Protein AF-A0A8H4NYH1-F1 (afdb_monomer_lite)

Secondary structure (DSSP, 8-state):
-HHHHHTTTTS-PPP-TTHHHHHHHHHHHHHHHHHHHHHHHHHTTPPP-PPPPSSPPP---TTT--SS--TTHHHHHHHHHHHHHHHHHSSGGG--SHHHHHHHHHHHHHHHHTS-GGG-SSS---TTTTT-HHHHHHHHHHHHHHHHHHHHHHHHHHHSTT--TTSHHHHHHHHHHHHHHHHHHHHHHHHHTTPPTT-TTHHHHHHHHHHHHHHHHHHHHH-TTS--TTHHHHHHHHHHHHHHHHHHGGG-HHHHHHHHHHHHHHHHTT---

Radius of gyration: 19.6 Å; chains: 1; bounding box: 51×42×49 Å

Structure (mmCIF, N/CA/C/O backbone):
data_AF-A0A8H4NYH1-F1
#
_entry.id   AF-A0A8H4NYH1-F1
#
loop_
_atom_site.group_PDB
_atom_site.id
_atom_site.type_symbol
_atom_site.label_atom_id
_atom_site.label_alt_id
_atom_site.label_comp_id
_atom_site.label_asym_id
_atom_site.label_entity_id
_atom_site.label_seq_id
_atom_site.pdbx_PDB_ins_code
_atom_site.Cartn_x
_atom_site.Cartn_y
_atom_site.Cartn_z
_atom_site.occupancy
_atom_site.B_iso_or_equiv
_atom_site.auth_seq_id
_atom_site.auth_comp_id
_atom_site.auth_asym_id
_atom_site.auth_atom_id
_atom_site.pdbx_PDB_model_num
ATOM 1 N N . MET A 1 1 ? 22.827 1.241 0.875 1.00 55.22 1 MET A N 1
ATOM 2 C CA . MET A 1 1 ? 22.553 2.699 0.934 1.00 55.22 1 MET A CA 1
ATOM 3 C C . MET A 1 1 ? 23.841 3.511 1.031 1.00 55.22 1 MET A C 1
ATOM 5 O O . M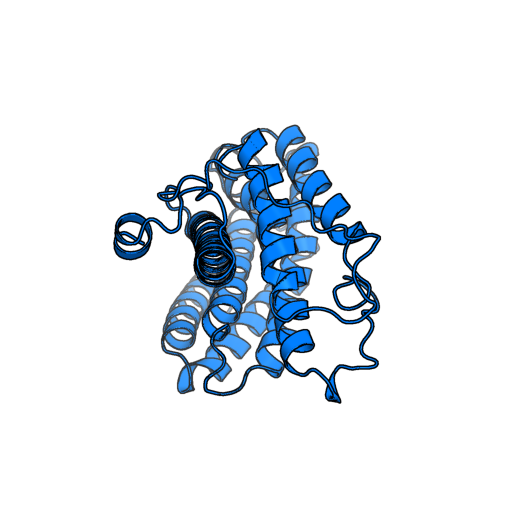ET A 1 1 ? 24.025 4.352 0.166 1.00 55.22 1 MET A O 1
ATOM 9 N N . LEU A 1 2 ? 24.751 3.231 1.980 1.00 58.84 2 LEU A N 1
ATOM 10 C CA . LEU A 1 2 ? 26.087 3.866 2.017 1.00 58.84 2 LEU A CA 1
ATOM 11 C C . LEU A 1 2 ? 26.857 3.697 0.696 1.00 58.84 2 LEU A C 1
ATOM 13 O O . LEU A 1 2 ? 27.296 4.673 0.107 1.00 58.84 2 LEU A O 1
ATOM 17 N N . GLU A 1 3 ? 26.887 2.473 0.174 1.00 66.06 3 GLU A N 1
ATOM 18 C CA . GLU A 1 3 ? 27.568 2.134 -1.082 1.00 66.06 3 GLU A CA 1
ATOM 19 C C . GLU A 1 3 ? 27.051 2.940 -2.292 1.00 66.06 3 GLU A C 1
ATOM 21 O O . GLU A 1 3 ? 27.823 3.385 -3.130 1.00 66.06 3 GLU A O 1
ATOM 26 N N . ALA A 1 4 ? 25.748 3.240 -2.362 1.00 61.84 4 ALA A N 1
ATOM 27 C CA . ALA A 1 4 ? 25.184 4.059 -3.443 1.00 61.84 4 ALA A CA 1
ATOM 28 C C . ALA A 1 4 ? 25.602 5.542 -3.345 1.00 61.84 4 ALA A C 1
ATOM 30 O O . ALA A 1 4 ? 25.773 6.213 -4.368 1.00 61.84 4 ALA A O 1
ATOM 31 N N . TYR A 1 5 ? 25.776 6.056 -2.120 1.00 63.53 5 TYR A N 1
ATOM 32 C CA . TYR A 1 5 ? 26.348 7.383 -1.881 1.00 63.53 5 TYR A CA 1
ATOM 33 C C . TYR A 1 5 ? 27.833 7.413 -2.262 1.00 63.53 5 TYR A C 1
ATOM 35 O O . TYR A 1 5 ? 28.255 8.339 -2.956 1.00 63.53 5 TYR A O 1
ATOM 43 N N . GLU A 1 6 ? 28.597 6.389 -1.877 1.00 66.88 6 GLU A N 1
ATOM 44 C CA . GLU A 1 6 ? 30.022 6.235 -2.209 1.00 66.88 6 GLU A CA 1
ATOM 45 C C . GLU A 1 6 ? 30.254 6.146 -3.723 1.00 66.88 6 GLU A C 1
ATOM 47 O O . GLU A 1 6 ? 31.150 6.800 -4.255 1.00 66.88 6 GLU A O 1
ATOM 52 N N . LEU A 1 7 ? 29.377 5.440 -4.443 1.00 65.62 7 LEU A N 1
ATOM 53 C CA . LEU A 1 7 ? 29.394 5.345 -5.906 1.00 65.62 7 LEU A CA 1
ATOM 54 C C . LEU A 1 7 ? 28.944 6.639 -6.614 1.00 65.62 7 LEU A C 1
ATOM 56 O O . LEU A 1 7 ? 29.029 6.746 -7.838 1.00 65.62 7 LEU A O 1
ATOM 60 N N . GLY A 1 8 ? 28.482 7.650 -5.871 1.00 64.62 8 GLY A N 1
ATOM 61 C CA . GLY A 1 8 ? 28.109 8.951 -6.423 1.00 64.62 8 GLY A CA 1
ATOM 62 C C . GLY A 1 8 ? 26.855 8.931 -7.298 1.00 64.62 8 GLY A C 1
ATOM 63 O O . GLY A 1 8 ? 26.691 9.833 -8.119 1.00 64.62 8 GLY A O 1
ATOM 64 N N . LEU A 1 9 ? 25.972 7.938 -7.124 1.00 66.00 9 LEU A N 1
ATOM 65 C CA . LEU A 1 9 ? 24.757 7.765 -7.938 1.00 66.00 9 LEU A CA 1
ATOM 66 C C . LEU A 1 9 ? 23.744 8.916 -7.778 1.00 66.00 9 LEU A C 1
ATOM 68 O O . LEU A 1 9 ? 22.883 9.105 -8.630 1.00 66.00 9 LEU A O 1
ATOM 72 N N . HIS A 1 10 ? 23.885 9.704 -6.710 1.00 62.62 10 HIS A N 1
ATOM 73 C CA . HIS A 1 10 ? 23.083 10.888 -6.399 1.00 62.62 10 HIS A CA 1
ATOM 74 C C . HIS A 1 10 ? 23.511 12.165 -7.148 1.00 62.62 10 HIS A C 1
ATOM 76 O O . HIS A 1 10 ? 22.849 13.191 -7.025 1.00 62.62 10 HIS A O 1
ATOM 82 N N . LYS A 1 11 ? 24.639 12.156 -7.874 1.00 63.88 11 LYS A N 1
ATOM 83 C CA . LYS A 1 11 ? 25.196 13.366 -8.503 1.00 63.88 11 LYS A CA 1
ATOM 84 C C . LYS A 1 11 ? 24.681 13.544 -9.933 1.00 63.88 11 LYS A C 1
ATOM 86 O O . LYS A 1 11 ? 24.814 12.636 -10.755 1.00 63.88 11 LYS A O 1
ATOM 91 N N . SER A 1 12 ? 24.215 14.746 -10.280 1.00 57.22 12 SER A N 1
ATOM 92 C CA . SER A 1 12 ? 24.029 15.152 -11.679 1.00 57.22 12 SER A CA 1
ATOM 93 C C . SER A 1 12 ? 25.392 15.270 -12.367 1.00 57.22 12 SER A C 1
ATOM 95 O O . SER A 1 12 ? 26.174 16.166 -12.045 1.00 57.22 12 SER A O 1
ATOM 97 N N . ARG A 1 13 ? 25.711 14.369 -13.303 1.00 56.50 13 ARG A N 1
ATOM 98 C CA . ARG A 1 13 ? 26.925 14.475 -14.132 1.00 56.50 13 ARG A CA 1
ATOM 99 C C . ARG A 1 13 ? 26.567 14.984 -15.534 1.00 56.50 13 ARG A C 1
ATOM 101 O O . ARG A 1 13 ? 25.613 14.457 -16.111 1.00 56.50 13 ARG A O 1
ATOM 108 N N . PRO A 1 14 ? 27.304 15.965 -16.091 1.00 52.84 14 PRO A N 1
ATOM 109 C CA . PRO A 1 14 ? 27.142 16.370 -17.484 1.00 52.84 14 PRO A CA 1
ATOM 110 C C . PRO A 1 14 ? 27.494 15.198 -18.411 1.00 52.84 14 PRO A C 1
ATOM 112 O O . PRO A 1 14 ? 28.463 14.480 -18.174 1.00 52.84 14 PRO A O 1
ATOM 115 N N . SER A 1 15 ? 26.665 14.981 -19.430 1.00 49.19 15 SER A N 1
ATOM 116 C CA . SER A 1 15 ? 26.727 13.805 -20.301 1.00 49.19 15 SER A CA 1
ATOM 117 C C . SER A 1 15 ? 27.736 13.983 -21.444 1.00 49.19 15 SER A C 1
ATOM 119 O O . SER A 1 15 ? 27.683 14.965 -22.184 1.00 49.19 15 SER A O 1
ATOM 121 N N . ASN A 1 16 ? 28.626 13.003 -21.619 1.00 51.41 16 ASN A N 1
ATOM 122 C CA . ASN A 1 16 ? 29.212 12.646 -22.912 1.00 51.41 16 ASN A CA 1
ATOM 123 C C . ASN A 1 16 ? 28.754 11.210 -23.271 1.00 51.41 16 ASN A C 1
ATOM 125 O O . ASN A 1 16 ? 28.348 10.453 -22.392 1.00 51.41 16 ASN A O 1
ATOM 129 N N . ALA A 1 17 ? 28.760 10.840 -24.557 1.00 52.94 17 ALA A N 1
ATOM 130 C CA . ALA A 1 17 ? 27.954 9.728 -25.098 1.00 52.94 17 ALA A CA 1
ATOM 131 C C . ALA A 1 17 ? 28.092 8.358 -24.389 1.00 52.94 17 ALA A C 1
ATOM 133 O O . ALA A 1 17 ? 27.121 7.608 -24.322 1.00 52.94 17 ALA A O 1
ATOM 134 N N . THR A 1 18 ? 29.261 8.020 -23.835 1.00 51.84 18 THR A N 1
ATOM 135 C CA . THR A 1 18 ? 29.479 6.794 -23.040 1.00 51.84 18 THR A CA 1
ATOM 136 C C . THR A 1 18 ? 29.187 6.978 -21.549 1.00 51.84 18 THR A C 1
ATOM 138 O O . THR A 1 18 ? 28.677 6.051 -20.923 1.00 51.84 18 THR A O 1
ATOM 14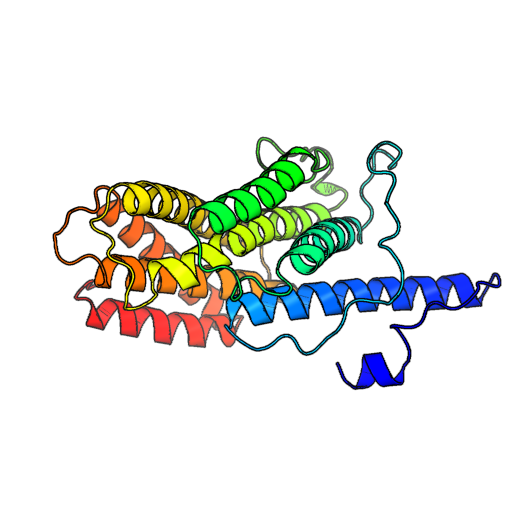1 N N . GLN A 1 19 ? 29.424 8.166 -20.975 1.00 55.25 19 GLN A N 1
ATOM 142 C CA . GLN A 1 19 ? 29.008 8.475 -19.598 1.00 55.25 19 GLN A CA 1
ATOM 143 C C . GLN A 1 19 ? 27.487 8.595 -19.469 1.00 55.25 19 GLN A C 1
ATOM 145 O O . GLN A 1 19 ? 26.965 8.474 -18.363 1.00 55.25 19 GLN A O 1
ATOM 150 N N . ASP A 1 20 ? 26.766 8.794 -20.573 1.00 64.50 20 ASP A N 1
ATOM 151 C CA . ASP A 1 20 ? 25.317 8.958 -20.553 1.00 64.50 20 ASP A CA 1
ATOM 152 C C . ASP A 1 20 ? 24.588 7.687 -20.095 1.00 64.50 20 ASP A C 1
ATOM 154 O O . ASP A 1 20 ? 23.712 7.753 -19.237 1.00 64.50 20 ASP A O 1
ATOM 158 N N . ILE A 1 21 ? 24.989 6.508 -20.588 1.00 68.88 21 ILE A N 1
ATOM 159 C CA . ILE A 1 21 ? 24.320 5.238 -20.248 1.00 68.88 21 ILE A CA 1
ATOM 160 C C . ILE A 1 21 ? 24.566 4.866 -18.783 1.00 68.88 21 ILE A C 1
ATOM 162 O O . ILE A 1 21 ? 23.625 4.514 -18.065 1.00 68.88 21 ILE A O 1
ATOM 166 N N . GLU A 1 22 ? 25.812 4.958 -18.315 1.00 70.38 22 GLU A N 1
ATOM 167 C CA . GLU A 1 22 ? 26.160 4.670 -16.920 1.00 70.38 22 GLU A CA 1
ATOM 168 C C . GLU A 1 22 ? 25.510 5.677 -15.967 1.00 70.38 22 GLU A C 1
ATOM 170 O O . GLU A 1 22 ? 24.928 5.281 -14.956 1.00 70.38 22 GLU A O 1
ATOM 175 N N . ALA A 1 23 ? 25.523 6.970 -16.308 1.00 68.75 23 ALA A N 1
ATOM 176 C CA . ALA A 1 23 ? 24.885 7.997 -15.494 1.00 68.75 23 ALA A CA 1
ATOM 177 C C . ALA A 1 23 ? 23.358 7.838 -15.462 1.00 68.75 23 ALA A C 1
ATOM 179 O O . ALA A 1 23 ? 22.757 7.965 -14.397 1.00 68.75 23 ALA A O 1
ATOM 180 N N . GLN A 1 24 ? 22.715 7.513 -16.588 1.00 71.00 24 GLN A N 1
ATOM 181 C CA . GLN A 1 24 ? 21.282 7.207 -16.631 1.00 71.00 24 GLN A CA 1
ATOM 182 C C . GLN A 1 24 ? 20.944 5.959 -15.810 1.00 71.00 24 GLN A C 1
ATOM 184 O O . GLN A 1 24 ? 19.951 5.951 -15.083 1.00 71.00 24 GLN A O 1
ATOM 189 N N . THR A 1 25 ? 21.773 4.917 -15.884 1.00 76.56 25 THR A N 1
ATOM 190 C CA . THR A 1 25 ? 21.601 3.693 -15.088 1.00 76.56 25 THR A CA 1
ATOM 191 C C . THR A 1 25 ? 21.740 3.990 -13.597 1.00 76.56 25 THR A C 1
ATOM 193 O O . THR A 1 25 ? 20.888 3.581 -12.808 1.00 76.56 25 THR A O 1
ATOM 196 N N . GLY A 1 26 ? 22.744 4.783 -13.217 1.00 76.38 26 GLY A N 1
ATOM 197 C CA . GLY A 1 26 ? 22.940 5.249 -11.849 1.00 76.38 26 GLY A CA 1
ATOM 198 C C . GLY A 1 26 ? 21.771 6.081 -11.320 1.00 76.38 26 GLY A C 1
ATOM 199 O O . GLY A 1 26 ? 21.291 5.816 -10.220 1.00 76.38 26 GLY A O 1
ATOM 200 N N . ARG A 1 27 ? 21.244 7.016 -12.125 1.00 76.44 27 ARG A N 1
ATOM 201 C CA . ARG A 1 27 ? 20.054 7.814 -11.772 1.00 76.44 27 ARG A CA 1
ATOM 202 C C . ARG A 1 27 ? 18.821 6.941 -11.557 1.00 76.44 27 ARG A C 1
ATOM 204 O O . ARG A 1 27 ? 18.120 7.113 -10.565 1.00 76.44 27 ARG A O 1
ATOM 211 N N . ARG A 1 28 ? 18.565 5.975 -12.445 1.00 78.75 28 ARG A N 1
ATOM 212 C CA . ARG A 1 28 ? 17.436 5.035 -12.302 1.00 78.75 28 ARG A CA 1
ATOM 213 C C . ARG A 1 28 ? 17.568 4.185 -11.040 1.00 78.75 28 ARG A C 1
ATOM 215 O O . ARG A 1 28 ? 16.596 4.045 -10.302 1.00 78.75 28 ARG A O 1
ATOM 222 N N . ALA A 1 29 ? 18.766 3.666 -10.766 1.00 81.94 29 ALA A N 1
ATOM 223 C CA . ALA A 1 29 ? 19.041 2.915 -9.545 1.00 81.94 29 ALA A CA 1
ATOM 224 C C . ALA A 1 29 ? 18.826 3.778 -8.292 1.00 81.94 29 ALA A C 1
ATOM 226 O O . ALA A 1 29 ? 18.207 3.324 -7.333 1.00 81.94 29 ALA A O 1
ATOM 227 N N . TRP A 1 30 ? 19.268 5.039 -8.312 1.00 82.25 30 TRP A N 1
ATOM 228 C CA . TRP A 1 30 ? 19.030 5.961 -7.206 1.00 82.25 30 TRP A CA 1
ATOM 229 C C . TRP A 1 30 ? 17.548 6.247 -6.984 1.00 82.25 30 TRP A C 1
ATOM 231 O O . TRP A 1 30 ? 17.089 6.152 -5.851 1.00 82.25 30 TRP A O 1
ATOM 241 N N . ARG A 1 31 ? 16.783 6.549 -8.043 1.00 84.00 31 ARG A N 1
ATOM 242 C CA . ARG A 1 31 ? 15.331 6.777 -7.947 1.00 84.00 31 ARG A CA 1
ATOM 243 C C . ARG A 1 31 ? 14.625 5.572 -7.330 1.00 84.00 31 ARG A C 1
ATOM 245 O O . ARG A 1 31 ? 13.823 5.747 -6.419 1.00 84.00 31 ARG A O 1
ATOM 252 N N . ALA A 1 32 ? 14.977 4.356 -7.755 1.00 84.31 32 ALA A N 1
ATOM 253 C CA . ALA A 1 32 ? 14.448 3.129 -7.162 1.00 84.31 32 ALA A CA 1
ATOM 254 C C . ALA A 1 32 ? 14.771 3.026 -5.662 1.00 84.31 32 ALA A C 1
ATOM 256 O O . ALA A 1 32 ? 13.877 2.796 -4.849 1.00 84.31 32 ALA A O 1
ATOM 257 N N . LEU A 1 33 ? 16.033 3.257 -5.283 1.00 83.81 33 LEU A N 1
ATOM 258 C CA . LEU A 1 33 ? 16.473 3.224 -3.886 1.00 83.81 33 LEU A CA 1
ATOM 259 C C . LEU A 1 33 ? 15.796 4.299 -3.032 1.00 83.81 33 LEU A C 1
ATOM 261 O O . LEU A 1 33 ? 15.416 4.017 -1.897 1.00 83.81 33 LEU A O 1
ATOM 265 N N . TYR A 1 34 ? 15.629 5.508 -3.566 1.00 84.38 34 TYR A N 1
ATOM 266 C CA . TYR A 1 34 ? 14.924 6.597 -2.901 1.00 84.38 34 TYR A CA 1
ATOM 267 C C . TYR A 1 34 ? 13.455 6.237 -2.667 1.00 84.38 34 TYR A C 1
ATOM 269 O O . TYR A 1 34 ? 12.988 6.335 -1.533 1.00 84.38 34 TYR A O 1
ATOM 277 N N . CYS A 1 35 ? 12.761 5.725 -3.693 1.00 86.69 35 CYS A N 1
ATOM 278 C CA . CYS A 1 35 ? 11.373 5.274 -3.575 1.00 86.69 35 CYS A CA 1
ATOM 279 C C . CYS A 1 35 ? 11.226 4.197 -2.501 1.00 86.69 35 CYS A C 1
ATOM 281 O O . CYS A 1 35 ? 10.401 4.330 -1.601 1.00 86.69 35 CYS A O 1
ATOM 283 N N . TRP A 1 36 ? 12.058 3.153 -2.556 1.00 83.69 36 TRP A N 1
ATOM 284 C CA . TRP A 1 36 ? 12.015 2.067 -1.579 1.00 83.69 36 TRP A CA 1
ATOM 285 C C . TRP A 1 36 ? 12.335 2.550 -0.171 1.00 83.69 36 TRP A C 1
ATOM 287 O O . TRP A 1 36 ? 11.657 2.151 0.769 1.00 83.69 36 TRP A O 1
ATOM 297 N N . ASN A 1 37 ? 13.332 3.421 -0.005 1.00 83.25 37 ASN A N 1
ATOM 298 C CA . ASN A 1 37 ? 13.662 3.975 1.302 1.00 83.25 37 ASN A CA 1
ATOM 299 C C . ASN A 1 37 ? 12.492 4.792 1.863 1.00 83.25 37 ASN A C 1
ATOM 301 O O . ASN A 1 37 ? 12.124 4.605 3.019 1.00 83.25 37 ASN A O 1
ATOM 305 N N . TRP A 1 38 ? 11.879 5.648 1.045 1.00 85.31 38 TRP A N 1
ATOM 306 C CA . TRP A 1 38 ? 10.741 6.467 1.454 1.00 85.31 38 TRP A CA 1
ATOM 307 C C . TRP A 1 38 ? 9.515 5.606 1.805 1.00 85.31 38 TRP A C 1
ATOM 309 O O . TRP A 1 38 ? 8.939 5.757 2.883 1.00 85.31 38 TRP A O 1
ATOM 319 N N . GLN A 1 39 ? 9.157 4.639 0.954 1.00 85.75 39 GLN A N 1
ATOM 320 C CA . GLN A 1 39 ? 8.015 3.738 1.160 1.00 85.75 39 GLN A CA 1
ATOM 321 C C . GLN A 1 39 ? 8.209 2.821 2.372 1.00 85.75 39 GLN A C 1
ATOM 323 O O . GLN A 1 39 ? 7.355 2.780 3.256 1.00 85.75 39 GLN A O 1
ATOM 328 N N . LEU A 1 40 ? 9.338 2.106 2.453 1.00 81.69 40 LEU A N 1
ATOM 329 C CA . LEU A 1 40 ? 9.601 1.168 3.549 1.00 81.69 40 LEU A CA 1
ATOM 330 C C . LEU A 1 40 ? 9.681 1.881 4.893 1.00 81.69 40 LEU A C 1
ATOM 332 O O . LEU A 1 40 ? 9.247 1.332 5.900 1.00 81.69 40 LEU A O 1
ATOM 336 N N . PHE A 1 41 ? 10.246 3.084 4.939 1.00 79.62 41 PHE A N 1
ATOM 337 C CA . PHE A 1 41 ? 10.371 3.800 6.201 1.00 79.62 41 PHE A CA 1
ATOM 338 C C . PHE A 1 41 ? 9.068 4.444 6.638 1.00 79.62 41 PHE A C 1
ATOM 340 O O . PHE A 1 41 ? 8.814 4.463 7.840 1.00 79.62 41 PHE A O 1
ATOM 347 N N . SER A 1 42 ? 8.233 4.876 5.690 1.00 77.06 42 SER A N 1
ATOM 348 C CA . SER A 1 42 ? 6.861 5.280 5.995 1.00 77.06 42 SER A CA 1
ATOM 349 C C . SER A 1 42 ? 6.107 4.110 6.635 1.00 77.06 42 SER A C 1
ATOM 351 O O . SER A 1 42 ? 5.688 4.216 7.781 1.00 77.06 42 SER A O 1
ATOM 353 N N . ILE A 1 43 ? 6.106 2.940 5.981 1.00 79.69 43 ILE A N 1
ATOM 354 C CA . ILE A 1 43 ? 5.430 1.730 6.482 1.00 79.69 43 ILE A CA 1
ATOM 355 C C . ILE A 1 43 ? 5.973 1.269 7.846 1.00 79.69 43 ILE A C 1
ATOM 357 O O . ILE A 1 43 ? 5.221 0.874 8.730 1.00 79.69 43 ILE A O 1
ATOM 361 N N . LEU A 1 44 ? 7.296 1.280 8.033 1.00 76.44 44 LEU A N 1
ATOM 362 C CA . LEU A 1 44 ? 7.935 0.801 9.266 1.00 76.44 44 LEU A CA 1
ATOM 363 C C . LEU A 1 44 ? 8.017 1.869 10.363 1.00 76.44 44 LEU A C 1
ATOM 365 O O . LEU A 1 44 ? 8.615 1.614 11.412 1.00 76.44 44 LEU A O 1
ATOM 369 N N . GLY A 1 45 ? 7.504 3.073 10.113 1.00 63.88 45 GLY A N 1
ATOM 370 C CA . GLY A 1 45 ? 7.598 4.191 11.035 1.00 63.88 45 GLY A CA 1
ATOM 371 C C . GLY A 1 45 ? 9.042 4.584 11.387 1.00 63.88 45 GLY A C 1
ATOM 372 O O . GLY A 1 45 ? 9.304 4.964 12.530 1.00 63.88 45 GLY A O 1
ATOM 373 N N . ARG A 1 46 ? 9.992 4.507 10.450 1.00 62.97 46 ARG A N 1
ATOM 374 C CA . ARG A 1 46 ? 11.416 4.850 10.660 1.00 62.97 46 ARG A CA 1
ATOM 375 C C . ARG A 1 46 ? 11.775 6.219 10.052 1.00 62.97 46 ARG A C 1
ATOM 377 O O . ARG A 1 46 ? 11.105 6.648 9.121 1.00 62.97 46 ARG A O 1
ATOM 384 N N . PRO A 1 47 ? 12.814 6.919 10.550 1.00 59.50 47 PRO A N 1
ATOM 385 C CA . PRO A 1 47 ? 13.249 8.197 9.976 1.00 59.50 47 PRO A CA 1
ATOM 386 C C . PRO A 1 47 ? 13.901 8.018 8.596 1.00 59.50 47 PRO A C 1
ATOM 388 O O . PRO A 1 47 ? 14.725 7.120 8.418 1.00 59.50 47 PRO A O 1
ATOM 391 N N . ILE A 1 48 ? 13.555 8.887 7.635 1.00 62.78 48 ILE A N 1
ATOM 392 C CA . ILE A 1 48 ? 14.087 8.899 6.258 1.00 62.78 48 ILE A CA 1
ATOM 393 C C . ILE A 1 48 ? 15.566 9.288 6.244 1.00 62.78 48 ILE A C 1
ATOM 395 O O . ILE A 1 48 ? 15.931 10.399 6.607 1.00 62.78 48 ILE A O 1
ATOM 399 N N . ASN A 1 49 ? 16.418 8.361 5.790 1.00 60.28 49 ASN A N 1
ATOM 400 C CA . ASN A 1 49 ? 17.875 8.543 5.778 1.00 60.28 49 ASN A CA 1
ATOM 401 C C . ASN A 1 49 ? 18.454 8.962 4.413 1.00 60.28 49 ASN A C 1
ATOM 403 O O . ASN A 1 49 ? 19.605 9.389 4.358 1.00 60.28 49 ASN A O 1
ATOM 407 N N . ILE A 1 50 ? 17.699 8.828 3.316 1.00 66.31 50 ILE A N 1
ATOM 408 C CA . ILE A 1 50 ? 18.132 9.246 1.974 1.00 66.31 50 ILE A CA 1
ATOM 409 C C . ILE A 1 50 ? 17.469 10.577 1.621 1.00 66.31 50 ILE A C 1
ATOM 411 O O . ILE A 1 50 ? 16.247 10.702 1.686 1.00 66.31 50 ILE A O 1
ATOM 415 N N . LYS A 1 51 ? 18.281 11.548 1.200 1.00 65.12 51 LYS A N 1
ATOM 416 C CA . LYS A 1 51 ? 17.808 12.788 0.572 1.00 65.12 51 LYS A CA 1
ATOM 417 C C . LYS A 1 51 ? 17.575 12.562 -0.923 1.00 65.12 51 LYS A C 1
ATOM 419 O O . LYS A 1 51 ? 18.287 11.761 -1.531 1.00 65.12 51 LYS A O 1
ATOM 424 N N . ASP A 1 52 ? 16.588 13.252 -1.491 1.00 63.97 52 ASP A N 1
ATOM 425 C CA . ASP A 1 52 ? 16.330 13.207 -2.936 1.00 63.97 52 ASP A CA 1
ATOM 426 C C . ASP A 1 52 ? 17.599 13.602 -3.723 1.00 63.97 52 ASP A C 1
ATOM 428 O O . ASP A 1 52 ? 18.505 14.247 -3.186 1.00 63.97 52 ASP A O 1
ATOM 432 N N . ILE A 1 53 ? 17.690 13.172 -4.980 1.00 61.62 53 ILE A N 1
ATOM 433 C CA . ILE A 1 53 ? 18.700 13.674 -5.915 1.00 61.62 53 ILE A CA 1
ATOM 434 C C . ILE A 1 53 ? 18.506 15.196 -6.057 1.00 61.62 53 ILE A C 1
ATOM 436 O O . ILE A 1 53 ? 17.383 15.666 -6.203 1.00 61.62 53 ILE A O 1
ATOM 440 N N . ASP A 1 54 ? 19.597 15.969 -6.098 1.00 53.62 54 ASP A N 1
ATOM 441 C CA . ASP A 1 54 ? 19.579 17.432 -6.328 1.00 53.62 54 ASP A CA 1
ATOM 442 C C . ASP A 1 54 ? 19.083 17.838 -7.741 1.00 53.62 54 ASP A C 1
ATOM 444 O O . ASP A 1 54 ? 19.184 18.991 -8.150 1.00 53.62 54 ASP A O 1
ATOM 448 N N . SER A 1 55 ? 18.591 16.890 -8.538 1.00 51.00 55 SER A N 1
ATOM 449 C CA . SER A 1 55 ? 18.108 17.092 -9.907 1.00 51.00 55 SER A CA 1
ATOM 450 C C . SER A 1 55 ? 16.603 16.908 -9.947 1.00 51.00 55 SER A C 1
ATOM 452 O O . SER A 1 55 ? 16.085 15.937 -9.398 1.00 51.00 55 SER A O 1
ATOM 454 N N . GLU A 1 56 ? 15.908 17.814 -10.630 1.00 51.09 56 GLU A N 1
ATOM 455 C CA . GLU A 1 56 ? 14.474 17.670 -10.846 1.00 51.09 56 GLU A CA 1
ATOM 456 C C . GLU A 1 56 ? 14.153 16.292 -11.455 1.00 51.09 56 GLU A C 1
ATOM 458 O O . GLU A 1 56 ? 14.944 15.777 -12.258 1.00 51.09 56 GLU A O 1
ATOM 463 N N . PRO A 1 57 ? 13.022 15.663 -11.077 1.00 52.47 57 PRO A N 1
ATOM 464 C CA . PRO A 1 57 ? 12.523 14.509 -11.805 1.00 52.47 57 PRO A CA 1
ATOM 465 C C . PRO A 1 57 ? 12.496 14.862 -13.287 1.00 52.47 57 PRO A C 1
ATOM 467 O O . PRO A 1 57 ? 11.887 15.864 -13.666 1.00 52.47 57 PRO A O 1
ATOM 470 N N . ASP A 1 58 ? 13.169 14.054 -14.116 1.00 51.25 58 ASP A N 1
ATOM 471 C CA . ASP A 1 58 ? 12.930 14.115 -15.555 1.00 51.25 58 ASP A CA 1
ATOM 472 C C . ASP A 1 58 ? 11.426 13.954 -15.693 1.00 51.25 58 ASP A C 1
ATOM 474 O O . ASP A 1 58 ? 10.897 12.959 -15.217 1.00 51.25 58 ASP A O 1
ATOM 478 N N . ASN A 1 59 ? 10.727 14.940 -16.240 1.00 48.25 59 ASN A N 1
ATOM 479 C CA . ASN A 1 59 ? 9.305 14.811 -16.495 1.00 48.25 59 ASN A CA 1
ATOM 480 C C . ASN A 1 59 ? 9.217 13.794 -17.639 1.00 48.25 59 ASN A C 1
ATOM 482 O O . ASN A 1 59 ? 9.523 14.182 -18.774 1.00 48.25 59 ASN A O 1
ATOM 486 N N . PRO A 1 60 ? 8.929 12.490 -17.413 1.00 49.31 60 PRO A N 1
ATOM 487 C CA . PRO A 1 60 ? 8.641 11.657 -18.550 1.00 49.31 60 PRO A CA 1
ATOM 488 C C . PRO A 1 60 ? 7.437 12.321 -19.171 1.00 49.31 60 PRO A C 1
ATOM 490 O O . PRO A 1 60 ? 6.473 12.689 -18.502 1.00 49.31 60 PRO A O 1
ATOM 493 N N . ASP A 1 61 ? 7.535 12.559 -20.454 1.00 45.44 61 ASP A N 1
ATOM 494 C CA . ASP A 1 61 ? 6.449 13.142 -21.186 1.00 45.44 61 ASP A CA 1
ATOM 495 C C . ASP A 1 61 ? 5.369 12.045 -21.259 1.00 45.44 61 ASP A C 1
ATOM 497 O O . ASP A 1 61 ? 5.316 11.244 -22.189 1.00 45.44 61 ASP A O 1
ATOM 501 N N . ILE A 1 62 ? 4.561 11.918 -20.192 1.00 49.41 62 ILE A N 1
ATOM 502 C CA . ILE A 1 62 ? 3.530 10.877 -20.003 1.00 49.41 62 ILE A CA 1
ATOM 503 C C . ILE A 1 62 ? 2.545 10.929 -21.180 1.00 49.41 62 ILE A C 1
ATOM 505 O O . ILE A 1 62 ? 1.931 9.926 -21.534 1.00 49.41 62 ILE A O 1
ATOM 509 N N . LYS A 1 63 ? 2.456 12.092 -21.838 1.00 44.31 63 LYS A N 1
ATOM 510 C CA . LYS A 1 63 ? 1.639 12.346 -23.024 1.00 44.31 63 LYS A CA 1
ATOM 511 C C . LYS A 1 63 ? 2.308 11.956 -24.350 1.00 44.31 63 LYS A C 1
ATOM 513 O O . LYS A 1 63 ? 1.582 11.783 -25.324 1.00 44.31 63 LYS A O 1
ATOM 518 N N . SER A 1 64 ? 3.635 11.798 -24.411 1.00 41.88 64 SER A N 1
ATOM 519 C CA . SER A 1 64 ? 4.363 11.359 -25.619 1.00 41.88 64 SER A CA 1
ATOM 520 C C . SER A 1 64 ? 5.009 9.974 -25.495 1.00 41.88 64 SER A C 1
ATOM 522 O O . SER A 1 64 ? 5.608 9.480 -26.455 1.00 41.88 64 SER A O 1
ATOM 524 N N . ALA A 1 65 ? 4.847 9.306 -24.347 1.00 44.72 65 ALA A N 1
ATOM 525 C CA . ALA A 1 65 ? 5.285 7.934 -24.152 1.00 44.72 65 ALA A CA 1
ATOM 526 C C . ALA A 1 65 ? 4.699 7.030 -25.247 1.00 44.72 65 ALA A C 1
ATOM 528 O O . ALA A 1 65 ? 3.485 6.933 -25.432 1.00 44.72 65 ALA A O 1
ATOM 529 N N . SER A 1 66 ? 5.596 6.359 -25.974 1.00 50.16 66 SER A N 1
ATOM 530 C CA . SER A 1 66 ? 5.263 5.265 -26.887 1.00 50.16 66 SER A CA 1
ATOM 531 C C . SER A 1 66 ? 4.183 4.361 -26.259 1.00 50.16 66 SER A C 1
ATOM 533 O O . SER A 1 66 ? 4.257 4.096 -25.057 1.00 50.16 66 SER A O 1
ATOM 535 N N . PRO A 1 67 ? 3.240 3.794 -27.039 1.00 57.75 67 PRO A N 1
ATOM 536 C CA . PRO A 1 67 ? 2.152 2.927 -26.548 1.00 57.75 67 PRO A CA 1
ATOM 537 C C . PRO A 1 67 ? 2.636 1.590 -25.938 1.00 57.75 67 PRO A C 1
ATOM 539 O O . PRO A 1 67 ? 1.867 0.643 -25.757 1.00 57.75 67 PRO A O 1
ATOM 542 N N . THR A 1 68 ? 3.938 1.478 -25.678 1.00 71.38 68 THR A N 1
ATOM 543 C CA . THR A 1 68 ? 4.621 0.357 -25.051 1.00 71.38 68 THR A CA 1
ATOM 544 C C . THR A 1 68 ? 5.286 0.847 -23.760 1.00 71.38 68 THR A C 1
ATOM 546 O O . THR A 1 68 ? 6.195 1.678 -23.847 1.00 71.38 68 THR A O 1
ATOM 549 N N . PRO A 1 69 ? 4.872 0.347 -22.579 1.00 79.69 69 PRO A N 1
ATOM 550 C CA . PRO A 1 69 ? 5.525 0.668 -21.319 1.00 79.69 69 PRO A CA 1
ATOM 551 C C . PRO A 1 69 ? 6.978 0.185 -21.333 1.00 79.69 69 PRO A C 1
ATOM 553 O O . PRO A 1 69 ? 7.303 -0.851 -21.916 1.00 79.69 69 PRO A O 1
ATOM 556 N N . THR A 1 70 ? 7.860 0.922 -20.662 1.00 85.69 70 THR A N 1
ATOM 557 C CA . THR A 1 70 ? 9.229 0.470 -20.398 1.00 85.69 70 THR A CA 1
ATOM 558 C C . THR A 1 70 ? 9.276 -0.311 -19.079 1.00 85.69 70 THR A C 1
ATOM 560 O O . THR A 1 70 ? 8.474 -0.035 -18.180 1.00 85.69 70 THR A O 1
ATOM 563 N N . PRO A 1 71 ? 10.228 -1.248 -18.893 1.00 85.62 71 PRO A N 1
ATOM 564 C CA . PRO A 1 71 ? 10.366 -1.979 -17.631 1.00 85.62 71 PRO A CA 1
ATOM 565 C C . PRO A 1 71 ? 10.531 -1.071 -16.401 1.00 85.62 71 PRO A C 1
ATOM 567 O O . PRO A 1 71 ? 10.124 -1.436 -15.303 1.00 85.62 71 PRO A O 1
ATOM 570 N N . THR A 1 72 ? 11.069 0.137 -16.574 1.00 85.69 72 THR A N 1
ATOM 571 C CA . THR A 1 72 ? 11.315 1.099 -15.488 1.00 85.69 72 THR A CA 1
ATOM 572 C C . THR A 1 72 ? 10.175 2.091 -15.262 1.00 85.69 72 THR A C 1
ATOM 574 O O . THR A 1 72 ? 10.257 2.892 -14.335 1.00 85.69 72 THR A O 1
ATOM 577 N N . LEU A 1 73 ? 9.115 2.067 -16.082 1.00 88.38 73 LEU A N 1
ATOM 578 C CA . LEU A 1 73 ? 8.033 3.055 -16.011 1.00 88.38 73 LEU A CA 1
ATOM 579 C C . LEU A 1 73 ? 7.353 3.078 -14.635 1.00 88.38 73 LEU A C 1
ATOM 581 O O . LEU A 1 73 ? 7.043 4.144 -14.121 1.00 88.38 73 LEU A O 1
ATOM 585 N N . HIS A 1 74 ? 7.177 1.915 -14.006 1.00 89.75 74 HIS A N 1
ATOM 586 C CA . HIS A 1 74 ? 6.568 1.811 -12.679 1.00 89.75 74 HIS A CA 1
ATOM 587 C C . HIS A 1 74 ? 7.366 2.561 -11.600 1.00 89.75 74 HIS A C 1
ATOM 589 O O . HIS A 1 74 ? 6.781 3.241 -10.763 1.00 89.75 74 HIS A O 1
ATOM 595 N N . THR A 1 75 ? 8.699 2.465 -11.631 1.00 88.44 75 THR A N 1
ATOM 596 C CA . THR A 1 75 ? 9.586 3.160 -10.691 1.00 88.44 75 THR A CA 1
ATOM 597 C C . THR A 1 75 ? 9.551 4.665 -10.920 1.00 88.44 75 THR A C 1
ATOM 599 O O . THR A 1 75 ? 9.554 5.430 -9.966 1.00 88.44 75 THR A O 1
ATOM 602 N N . GLU A 1 76 ? 9.496 5.085 -12.182 1.00 87.88 76 GLU A N 1
ATOM 603 C CA . GLU A 1 76 ? 9.436 6.497 -12.554 1.00 87.88 76 GLU A CA 1
ATOM 604 C C . GLU A 1 76 ? 8.124 7.151 -12.085 1.00 87.88 76 GLU A C 1
ATOM 606 O O . GLU A 1 76 ? 8.150 8.215 -11.470 1.00 87.88 76 GLU A O 1
ATOM 611 N N . LEU A 1 77 ? 6.990 6.464 -12.265 1.00 91.50 77 LEU A N 1
ATOM 612 C CA . LEU A 1 77 ? 5.691 6.905 -11.742 1.00 91.50 77 LEU A CA 1
ATOM 613 C C . LEU A 1 77 ? 5.712 7.044 -10.210 1.00 91.50 77 LEU A C 1
ATOM 615 O O . LEU A 1 77 ? 5.287 8.068 -9.678 1.00 91.50 77 LEU A O 1
ATOM 619 N N . GLN A 1 78 ? 6.258 6.051 -9.495 1.00 91.56 78 GLN A N 1
ATOM 620 C CA . GLN A 1 78 ? 6.387 6.127 -8.034 1.00 91.56 78 GLN A CA 1
ATOM 621 C C . GLN A 1 78 ? 7.312 7.258 -7.586 1.00 91.56 78 GLN A C 1
ATOM 623 O O . GLN A 1 78 ? 6.999 7.950 -6.621 1.00 91.56 78 GLN A O 1
ATOM 628 N N . TYR A 1 79 ? 8.425 7.471 -8.288 1.00 89.75 79 TYR A N 1
ATOM 629 C CA . TYR A 1 79 ? 9.364 8.540 -7.970 1.00 89.75 79 TYR A CA 1
ATOM 630 C C . TYR A 1 79 ? 8.702 9.912 -8.066 1.00 89.75 79 TYR A C 1
ATOM 632 O O . TYR A 1 79 ? 8.803 10.696 -7.129 1.00 89.75 79 TYR A O 1
ATOM 640 N N . GLN A 1 80 ? 7.948 10.182 -9.132 1.00 89.06 80 GLN A N 1
ATOM 641 C CA . GLN A 1 80 ? 7.227 11.450 -9.272 1.00 89.06 80 GLN A CA 1
ATOM 642 C C . GLN A 1 80 ? 6.225 11.692 -8.153 1.00 89.06 80 GLN A C 1
ATOM 644 O O . GLN A 1 80 ? 6.183 12.794 -7.602 1.00 89.06 80 GLN A O 1
ATOM 649 N N . LEU A 1 81 ? 5.431 10.673 -7.814 1.00 92.06 81 LEU A N 1
ATOM 650 C CA . LEU A 1 81 ? 4.469 10.781 -6.727 1.00 92.06 81 LEU A CA 1
ATOM 651 C C . LEU A 1 81 ? 5.187 11.067 -5.403 1.00 92.06 81 LEU A C 1
ATOM 653 O O . LEU A 1 81 ? 4.851 12.025 -4.711 1.00 92.06 81 LEU A O 1
ATOM 657 N N . ILE A 1 82 ? 6.211 10.278 -5.073 1.00 91.38 82 ILE A N 1
ATOM 658 C CA . ILE A 1 82 ? 6.968 10.426 -3.826 1.00 91.38 82 ILE A CA 1
ATOM 659 C C . ILE A 1 82 ? 7.658 11.788 -3.762 1.00 91.38 82 ILE A C 1
ATOM 661 O O . ILE A 1 82 ? 7.522 12.473 -2.755 1.00 91.38 82 ILE A O 1
ATOM 665 N N . SER A 1 83 ? 8.342 12.226 -4.820 1.00 87.88 83 SER A N 1
ATOM 666 C CA . SER A 1 83 ? 8.989 13.541 -4.853 1.00 87.88 83 SER A CA 1
ATOM 667 C C . SER A 1 83 ? 7.970 14.680 -4.740 1.00 87.88 83 SER A C 1
ATOM 669 O O . SER A 1 83 ? 8.253 15.682 -4.086 1.00 87.88 83 SER A O 1
ATOM 671 N N . SER A 1 84 ? 6.769 14.548 -5.317 1.00 88.81 84 SER A N 1
ATOM 672 C CA . SER A 1 84 ? 5.694 15.538 -5.146 1.00 88.81 84 SER A CA 1
ATOM 673 C C . SER A 1 84 ? 5.235 15.641 -3.688 1.00 88.81 84 SER A C 1
ATOM 675 O O . SER A 1 84 ? 5.122 16.745 -3.154 1.00 88.81 84 SER A O 1
ATOM 677 N N . LEU A 1 85 ? 5.040 14.503 -3.020 1.00 91.56 85 LEU A N 1
ATOM 678 C CA . LEU A 1 85 ? 4.617 14.453 -1.620 1.00 91.56 85 LEU A CA 1
ATOM 679 C C . LEU A 1 85 ? 5.726 14.921 -0.668 1.00 91.56 85 LEU A C 1
ATOM 681 O O . LEU A 1 85 ? 5.480 15.732 0.225 1.00 91.56 85 LEU A O 1
ATOM 685 N N . ALA A 1 86 ? 6.961 14.466 -0.886 1.00 87.44 86 ALA A N 1
ATOM 686 C CA . ALA A 1 86 ? 8.121 14.812 -0.071 1.00 87.44 86 ALA A CA 1
ATOM 687 C C . ALA A 1 86 ? 8.464 16.308 -0.149 1.00 87.44 86 ALA A C 1
ATOM 689 O O . ALA A 1 86 ? 8.894 16.881 0.850 1.00 87.44 86 ALA A O 1
ATOM 690 N N . LYS A 1 87 ? 8.208 16.974 -1.285 1.00 86.56 87 LYS A N 1
ATOM 691 C CA . LYS A 1 87 ? 8.338 18.439 -1.406 1.00 86.56 87 LYS A CA 1
ATOM 692 C C . LYS A 1 87 ? 7.423 19.203 -0.448 1.00 86.56 87 LYS A C 1
ATOM 694 O O . LYS A 1 87 ? 7.768 20.319 -0.070 1.00 86.56 87 LYS A O 1
ATOM 699 N N . ARG A 1 88 ? 6.268 18.636 -0.082 1.00 89.38 88 ARG A N 1
ATOM 700 C CA . ARG A 1 88 ? 5.279 19.302 0.773 1.00 89.38 88 ARG A CA 1
ATOM 701 C C . ARG A 1 88 ? 5.371 18.890 2.241 1.00 89.38 88 ARG A C 1
ATOM 703 O O . ARG A 1 88 ? 5.335 19.776 3.084 1.00 89.38 88 ARG A O 1
ATOM 710 N N . TRP A 1 89 ? 5.527 17.598 2.537 1.00 87.19 89 TRP A N 1
ATOM 711 C CA . TRP A 1 89 ? 5.515 17.096 3.922 1.00 87.19 89 TRP A CA 1
ATOM 712 C C . TRP A 1 89 ? 6.806 16.418 4.373 1.00 87.19 89 TRP A C 1
ATOM 714 O O . TRP A 1 89 ? 6.909 16.085 5.537 1.00 87.19 89 TRP A O 1
ATOM 724 N N . GLN A 1 90 ? 7.808 16.235 3.505 1.00 83.69 90 GLN A N 1
ATOM 725 C CA . GLN A 1 90 ? 8.995 15.387 3.731 1.00 83.69 90 GLN A CA 1
ATOM 726 C C . GLN A 1 90 ? 8.650 13.912 4.000 1.00 83.69 90 GLN A C 1
ATOM 728 O O . GLN A 1 90 ? 9.056 13.040 3.223 1.00 83.69 90 GLN A O 1
ATOM 733 N N . THR A 1 91 ? 7.880 13.626 5.052 1.00 82.50 91 THR A N 1
ATOM 734 C CA . THR A 1 91 ? 7.398 12.302 5.443 1.00 82.50 91 THR A CA 1
ATOM 735 C C . THR A 1 91 ? 5.896 12.327 5.774 1.00 82.50 91 THR A C 1
ATOM 737 O O . THR A 1 91 ? 5.369 13.364 6.168 1.00 82.50 91 THR A O 1
ATOM 740 N N . PRO A 1 92 ? 5.173 11.195 5.664 1.00 82.88 92 PRO A N 1
ATOM 741 C CA . PRO A 1 92 ? 3.758 11.141 6.048 1.00 82.88 92 PRO A CA 1
ATOM 742 C C . PRO A 1 92 ? 3.493 11.401 7.534 1.00 82.88 92 PRO A C 1
ATOM 744 O O . PRO A 1 92 ? 2.378 11.756 7.890 1.00 82.88 92 PRO A O 1
ATOM 747 N N . LYS A 1 93 ? 4.510 11.229 8.386 1.00 81.00 93 LYS A N 1
ATOM 748 C CA . LYS A 1 93 ? 4.415 11.430 9.837 1.00 81.00 93 LYS A CA 1
ATOM 749 C C . LYS A 1 93 ? 4.300 12.889 10.241 1.00 81.00 93 LYS A C 1
ATOM 751 O O . LYS A 1 93 ? 3.874 13.178 11.353 1.00 81.00 93 LYS A O 1
ATOM 756 N N . ASP A 1 94 ? 4.727 13.784 9.359 1.00 85.25 94 ASP A N 1
ATOM 757 C CA . ASP A 1 94 ? 4.690 15.225 9.582 1.00 85.25 94 ASP A CA 1
ATOM 758 C C . ASP A 1 94 ? 3.296 15.806 9.265 1.00 85.25 94 ASP A C 1
ATOM 760 O O . ASP A 1 94 ? 3.132 17.019 9.209 1.00 85.25 94 ASP A O 1
ATOM 764 N N . ILE A 1 95 ? 2.301 14.939 9.032 1.00 89.19 95 ILE A N 1
ATOM 765 C CA . ILE A 1 95 ? 0.903 15.281 8.765 1.00 89.19 95 ILE A CA 1
ATOM 766 C C . ILE A 1 95 ? 0.093 15.018 10.035 1.00 89.19 95 ILE A C 1
ATOM 768 O O . ILE A 1 95 ? -0.123 13.865 10.409 1.00 89.19 95 ILE A O 1
ATOM 772 N N . ASP A 1 96 ? -0.391 16.079 10.677 1.00 87.62 96 ASP A N 1
ATOM 773 C CA . ASP A 1 96 ? -1.126 15.997 11.945 1.00 87.62 96 ASP A CA 1
ATOM 774 C C . ASP A 1 96 ? -2.524 16.638 11.899 1.00 87.62 96 ASP A C 1
ATOM 776 O O . ASP A 1 96 ? -3.264 16.572 12.882 1.00 87.62 96 ASP A O 1
ATOM 780 N N . LEU A 1 97 ? -2.933 17.195 10.753 1.00 91.69 97 LEU A N 1
ATOM 781 C CA . LEU A 1 97 ? -4.248 17.811 10.564 1.00 91.69 97 LEU A CA 1
ATOM 782 C C . LEU A 1 97 ? -5.132 17.024 9.578 1.00 91.69 97 LEU A C 1
ATOM 784 O O . LEU A 1 97 ? -4.681 16.704 8.476 1.00 91.69 97 LEU A O 1
ATOM 788 N N . PRO A 1 98 ? -6.433 16.816 9.878 1.00 92.88 98 PRO A N 1
ATOM 789 C CA . PRO A 1 98 ? -7.399 16.207 8.954 1.00 92.88 98 PRO A CA 1
ATOM 790 C C . PRO A 1 98 ? -7.389 16.791 7.536 1.00 92.88 98 PRO A C 1
ATOM 792 O O . PRO A 1 98 ? -7.441 16.062 6.546 1.00 92.88 98 PRO A O 1
ATOM 795 N N . SER A 1 99 ? -7.283 18.115 7.421 1.00 93.81 99 SER A N 1
ATOM 796 C CA . SER A 1 99 ? -7.245 18.813 6.132 1.00 93.81 99 SER A CA 1
ATOM 797 C C . SER A 1 99 ? -5.987 18.495 5.320 1.00 93.81 99 SER A C 1
ATOM 799 O O . SER A 1 99 ? -6.038 18.446 4.090 1.00 93.81 99 SER A O 1
ATOM 801 N N . GLU A 1 100 ? -4.861 18.244 5.984 1.00 95.06 100 GLU A N 1
ATOM 802 C CA . GLU A 1 100 ? -3.616 17.847 5.335 1.00 95.06 100 GLU A CA 1
ATOM 803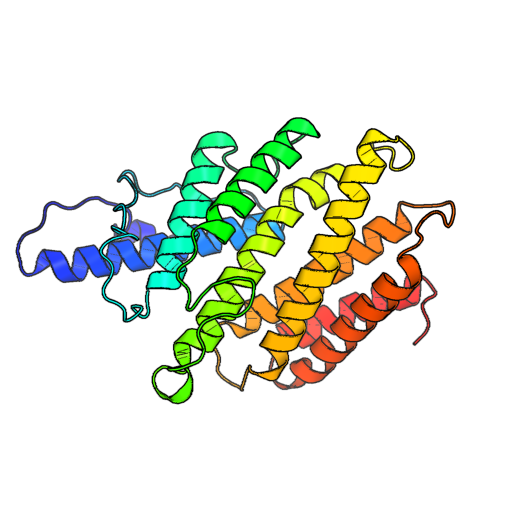 C C . GLU A 1 100 ? -3.634 16.383 4.909 1.00 95.06 100 GLU A C 1
ATOM 805 O O . GLU A 1 100 ? -3.165 16.079 3.814 1.00 95.06 100 GLU A O 1
ATOM 810 N N . ILE A 1 101 ? -4.257 15.503 5.699 1.00 95.69 101 ILE A N 1
ATOM 811 C CA . ILE A 1 101 ? -4.518 14.108 5.313 1.00 95.69 101 ILE A CA 1
ATOM 812 C C . ILE A 1 101 ? -5.332 14.065 4.012 1.00 95.69 101 ILE A C 1
ATOM 814 O O . ILE A 1 101 ? -4.981 13.346 3.074 1.00 95.69 101 ILE A O 1
ATOM 818 N N . GLN A 1 102 ? -6.379 14.888 3.916 1.00 95.50 102 GLN A N 1
ATOM 819 C CA . GLN A 1 102 ? -7.193 14.999 2.705 1.00 95.50 102 GLN A CA 1
ATOM 820 C C . GLN A 1 102 ? -6.409 15.581 1.524 1.00 95.50 102 GLN A C 1
ATOM 822 O O . GLN A 1 102 ? -6.486 15.070 0.406 1.00 95.50 102 GLN A O 1
ATOM 827 N N . ALA A 1 103 ? -5.600 16.618 1.754 1.00 95.94 103 ALA A N 1
ATOM 828 C CA . ALA A 1 103 ? -4.749 17.185 0.710 1.00 95.94 103 ALA A CA 1
ATOM 829 C C . ALA A 1 103 ? -3.695 16.184 0.204 1.00 95.94 103 ALA A C 1
ATOM 831 O O . ALA A 1 103 ? -3.416 16.142 -0.995 1.00 95.94 103 ALA A O 1
ATOM 832 N N . TYR A 1 104 ? -3.125 15.379 1.102 1.00 96.06 104 TYR A N 1
ATOM 833 C CA . TYR A 1 104 ? -2.192 14.307 0.774 1.00 96.06 104 TYR A CA 1
ATOM 834 C C . TYR A 1 104 ? -2.879 13.233 -0.073 1.00 96.06 104 TYR A C 1
ATOM 836 O O . TYR A 1 104 ? -2.398 12.905 -1.158 1.00 96.06 104 TYR A O 1
ATOM 844 N N . LYS A 1 105 ? -4.039 12.736 0.380 1.00 96.25 105 LYS A N 1
ATOM 845 C CA . LYS A 1 105 ? -4.851 11.752 -0.349 1.00 96.25 105 LYS A CA 1
ATOM 846 C C . LYS A 1 105 ? -5.173 12.242 -1.760 1.00 96.25 105 LYS A C 1
ATOM 848 O O . LYS A 1 105 ? -4.927 11.512 -2.715 1.00 96.25 105 LYS A O 1
ATOM 853 N N . LYS A 1 106 ? -5.616 13.495 -1.898 1.00 96.44 106 LYS A N 1
ATOM 854 C CA . LYS A 1 106 ? -5.949 14.098 -3.194 1.00 96.44 106 LYS A CA 1
ATOM 855 C C . LYS A 1 106 ? -4.781 14.051 -4.183 1.00 96.44 106 LYS A C 1
ATOM 857 O O . LYS A 1 106 ? -4.985 13.703 -5.337 1.00 96.44 106 LYS A O 1
ATOM 862 N N . ILE A 1 107 ? -3.555 14.350 -3.743 1.00 96.12 107 ILE A N 1
ATOM 863 C CA . ILE A 1 107 ? -2.366 14.277 -4.613 1.00 96.12 107 ILE A CA 1
ATOM 864 C C . ILE A 1 107 ? -2.143 12.845 -5.116 1.00 96.12 107 ILE A C 1
ATOM 866 O O . ILE A 1 107 ? -1.813 12.644 -6.286 1.00 96.12 107 ILE A O 1
ATOM 870 N N . VAL A 1 108 ? -2.346 11.844 -4.255 1.00 96.25 108 VAL A N 1
ATOM 871 C CA . VAL A 1 108 ? -2.227 10.436 -4.655 1.00 96.25 108 VAL A CA 1
ATOM 872 C C . VAL A 1 108 ? -3.351 10.032 -5.615 1.00 96.25 108 VAL A C 1
ATOM 874 O O . VAL A 1 108 ? -3.082 9.364 -6.610 1.00 96.25 108 VAL A O 1
ATOM 877 N N . GLU A 1 109 ? -4.590 10.455 -5.375 1.00 95.56 109 GLU A N 1
ATOM 878 C CA . GLU A 1 109 ? -5.741 10.170 -6.247 1.00 95.56 109 GLU A CA 1
ATOM 879 C C . GLU A 1 109 ? -5.629 10.833 -7.625 1.00 95.56 109 GLU A C 1
ATOM 881 O O . GLU A 1 109 ? -5.902 10.195 -8.647 1.00 95.56 109 GLU A O 1
ATOM 886 N N . ASP A 1 110 ? -5.167 12.083 -7.672 1.00 95.38 110 ASP A N 1
ATOM 887 C CA . ASP A 1 110 ? -4.887 12.798 -8.918 1.00 95.38 110 ASP A CA 1
ATOM 888 C C . ASP A 1 110 ? -3.790 12.062 -9.712 1.00 95.38 110 ASP A C 1
ATOM 890 O O . ASP A 1 110 ? -3.907 11.875 -10.927 1.00 95.38 110 ASP A O 1
ATOM 894 N N . HIS A 1 111 ? -2.759 11.551 -9.025 1.00 93.69 111 HIS A N 1
ATOM 895 C CA . HIS A 1 111 ? -1.732 10.716 -9.648 1.00 93.69 111 HIS A CA 1
ATOM 896 C C . HIS A 1 111 ? -2.303 9.395 -10.181 1.00 93.69 111 HIS A C 1
ATOM 898 O O . HIS A 1 111 ? -2.046 9.060 -11.338 1.00 93.69 111 HIS A O 1
ATOM 904 N N . ILE A 1 112 ? -3.114 8.678 -9.391 1.00 93.19 112 ILE A N 1
ATOM 905 C CA . ILE A 1 112 ? -3.788 7.435 -9.810 1.00 93.19 112 ILE A CA 1
ATOM 906 C C . ILE A 1 112 ? -4.617 7.674 -11.077 1.00 93.19 112 ILE A C 1
ATOM 908 O O . ILE A 1 112 ? -4.568 6.876 -12.013 1.00 93.19 112 ILE A O 1
ATOM 912 N N . SER A 1 113 ? -5.342 8.790 -11.126 1.00 92.62 113 SER A N 1
ATOM 913 C CA . SER A 1 113 ? -6.190 9.163 -12.263 1.00 92.62 113 SER A CA 1
ATOM 914 C C . SER A 1 113 ? -5.388 9.489 -13.526 1.00 92.62 113 SER A C 1
ATOM 916 O O . SER A 1 113 ? -5.914 9.402 -14.633 1.00 92.62 113 SER A O 1
ATOM 918 N N . SER A 1 114 ? -4.109 9.842 -13.377 1.00 90.94 114 SER A N 1
ATOM 919 C CA . SER A 1 114 ? -3.194 10.132 -14.485 1.00 90.94 114 SER A CA 1
ATOM 920 C C . SER A 1 114 ? -2.406 8.916 -14.990 1.00 90.94 114 SER A C 1
ATOM 922 O O . SER A 1 114 ? -1.623 9.044 -15.936 1.00 90.94 114 SER A O 1
ATOM 924 N N . LEU A 1 115 ? -2.579 7.740 -14.371 1.00 91.25 115 LEU A N 1
ATOM 925 C CA . LEU A 1 115 ? -1.807 6.550 -14.719 1.00 91.25 115 LEU A CA 1
ATOM 926 C C . LEU A 1 115 ? -2.071 6.103 -16.169 1.00 91.25 115 LEU A C 1
ATOM 928 O O . LEU A 1 115 ? -3.213 6.125 -16.633 1.00 91.25 115 LEU A O 1
ATOM 932 N N . PRO A 1 116 ? -1.038 5.618 -16.886 1.00 92.00 116 PRO A N 1
ATOM 933 C CA . PRO A 1 116 ? -1.224 4.977 -18.184 1.00 92.00 116 PRO A CA 1
ATOM 934 C C . PRO A 1 116 ? -2.204 3.799 -18.101 1.00 92.00 116 PRO A C 1
ATOM 936 O O . PRO A 1 116 ? -2.238 3.101 -17.090 1.00 92.00 116 PRO A O 1
ATOM 939 N N . ALA A 1 117 ? -2.921 3.507 -19.191 1.00 92.38 117 ALA A N 1
ATOM 940 C CA . ALA A 1 117 ? -3.961 2.468 -19.232 1.00 92.38 117 ALA A CA 1
ATOM 941 C C . ALA A 1 117 ? -3.499 1.091 -18.714 1.00 92.38 117 ALA A C 1
ATOM 943 O O . ALA A 1 117 ? -4.242 0.404 -18.019 1.00 92.38 117 ALA A O 1
ATOM 944 N N . VAL A 1 118 ? -2.245 0.705 -18.975 1.00 92.31 118 VAL A N 1
ATOM 945 C CA . VAL A 1 118 ? -1.665 -0.561 -18.482 1.00 92.31 118 VAL A CA 1
ATOM 946 C C . VAL A 1 118 ? -1.554 -0.632 -16.953 1.00 92.31 118 VAL A C 1
ATOM 948 O O . VAL A 1 118 ? -1.457 -1.723 -16.396 1.00 92.31 118 VAL A O 1
ATOM 951 N N . PHE A 1 119 ? -1.567 0.517 -16.275 1.00 93.25 119 PHE A N 1
ATOM 952 C CA . PHE A 1 119 ? -1.495 0.668 -14.821 1.00 93.25 119 PHE A CA 1
ATOM 953 C C . PHE A 1 119 ? -2.767 1.271 -14.213 1.00 93.25 119 PHE A C 1
ATOM 955 O O . PHE A 1 119 ? -2.786 1.535 -13.012 1.00 93.25 119 PHE A O 1
ATOM 962 N N . ALA A 1 120 ? -3.827 1.471 -15.005 1.00 92.31 120 ALA A N 1
ATOM 963 C CA . ALA A 1 120 ? -5.079 2.043 -14.525 1.00 92.31 120 ALA A CA 1
ATOM 964 C C . ALA A 1 120 ? -5.645 1.242 -13.343 1.00 92.31 120 ALA A C 1
ATOM 966 O O . ALA A 1 120 ? -5.530 0.016 -13.285 1.00 92.31 120 ALA A O 1
ATOM 967 N N . MET A 1 121 ? -6.250 1.938 -12.379 1.00 90.50 121 MET A N 1
ATOM 968 C CA . MET A 1 121 ? -6.796 1.301 -11.175 1.00 90.50 121 MET A CA 1
ATOM 969 C C . MET A 1 121 ? -8.037 0.450 -11.467 1.00 90.50 121 MET A C 1
ATOM 971 O O . MET A 1 121 ? -8.281 -0.568 -10.816 1.00 90.50 121 MET A O 1
ATOM 975 N N . HIS A 1 122 ? -8.813 0.874 -12.461 1.00 90.19 122 HIS A N 1
ATOM 976 C CA . HIS A 1 122 ? -10.030 0.223 -12.916 1.00 90.19 122 HIS A CA 1
ATOM 977 C C . HIS A 1 122 ? -9.857 -0.161 -14.380 1.00 90.19 122 HIS A C 1
ATOM 979 O O . HIS A 1 122 ? -9.411 0.668 -15.168 1.00 90.19 122 HIS A O 1
ATOM 985 N N . ASP A 1 123 ? -10.198 -1.409 -14.704 1.00 90.50 123 ASP A N 1
ATOM 986 C CA . ASP A 1 123 ? -10.115 -1.978 -16.055 1.00 90.50 123 ASP A CA 1
ATOM 987 C C . ASP A 1 123 ? -8.770 -1.702 -16.768 1.00 90.50 123 ASP A C 1
ATOM 989 O O . ASP A 1 123 ? -8.724 -1.026 -17.797 1.00 90.50 123 ASP A O 1
ATOM 993 N N . PRO A 1 124 ? -7.635 -2.156 -16.193 1.00 93.12 124 PRO A N 1
ATOM 994 C CA . PRO A 1 124 ? -6.333 -1.940 -16.807 1.00 93.12 124 PRO A CA 1
ATOM 995 C C . PRO A 1 124 ? -6.238 -2.650 -18.159 1.00 93.12 124 PRO A C 1
ATOM 997 O O . PRO A 1 124 ? -6.710 -3.776 -18.316 1.00 93.12 124 PRO A O 1
ATOM 1000 N N . ASP A 1 125 ? -5.531 -2.040 -19.111 1.00 93.50 125 ASP A N 1
ATOM 1001 C CA . ASP A 1 125 ? -5.221 -2.697 -20.382 1.00 93.50 125 ASP A CA 1
ATOM 1002 C C . ASP A 1 125 ? -4.328 -3.923 -20.127 1.00 93.50 125 ASP A C 1
ATOM 1004 O O . ASP A 1 125 ? -3.166 -3.801 -19.719 1.00 93.50 125 ASP A O 1
ATOM 1008 N N . THR A 1 126 ? -4.904 -5.106 -20.355 1.00 93.12 126 THR A N 1
ATOM 1009 C CA . THR A 1 126 ? -4.267 -6.425 -20.206 1.00 93.12 126 THR A CA 1
ATOM 1010 C C . THR A 1 126 ? -3.939 -7.082 -21.549 1.00 93.12 126 THR A C 1
ATOM 1012 O O . THR A 1 126 ? -3.410 -8.192 -21.583 1.00 93.12 126 THR A O 1
ATOM 1015 N N . SER A 1 127 ? -4.189 -6.399 -22.676 1.00 93.19 127 SER A N 1
ATOM 1016 C CA . SER A 1 127 ? -4.075 -6.961 -24.034 1.00 93.19 127 SER A CA 1
ATOM 1017 C C . SER A 1 127 ? -2.675 -7.473 -24.397 1.00 93.19 127 SER A C 1
ATOM 1019 O O . SER A 1 127 ? -2.514 -8.220 -25.364 1.00 93.19 127 SER A O 1
ATOM 1021 N N . LYS A 1 128 ? -1.649 -7.068 -23.640 1.00 89.81 128 LYS A N 1
ATOM 1022 C CA . LYS A 1 128 ? -0.242 -7.428 -23.861 1.00 89.81 128 LYS A CA 1
ATOM 1023 C C . LYS A 1 128 ? 0.403 -8.126 -22.661 1.00 89.81 128 LYS A C 1
ATOM 1025 O O . LYS A 1 128 ? 1.626 -8.259 -22.649 1.00 89.81 128 LYS A O 1
ATOM 1030 N N . ASP A 1 129 ? -0.379 -8.599 -21.691 1.00 91.50 129 ASP A N 1
ATOM 1031 C CA . ASP A 1 129 ? 0.148 -9.247 -20.480 1.00 91.50 129 ASP A CA 1
ATOM 1032 C C . ASP A 1 129 ? 0.966 -10.505 -20.811 1.00 91.50 129 ASP A C 1
ATOM 1034 O O . ASP A 1 129 ? 2.055 -10.686 -20.268 1.00 91.50 129 ASP A O 1
ATOM 1038 N N . ASP A 1 130 ? 0.527 -11.304 -21.788 1.00 89.62 130 ASP A N 1
ATOM 1039 C CA . ASP A 1 130 ? 1.271 -12.487 -22.252 1.00 89.62 130 ASP A CA 1
ATOM 1040 C C . ASP A 1 130 ? 2.601 -12.118 -22.924 1.00 89.62 130 ASP A C 1
ATOM 1042 O O . ASP A 1 130 ? 3.586 -12.854 -22.857 1.00 89.62 130 ASP A O 1
ATOM 1046 N N . LYS A 1 131 ? 2.645 -10.951 -23.577 1.00 90.69 131 LYS A N 1
ATOM 1047 C CA . LYS A 1 131 ? 3.843 -10.452 -24.258 1.00 90.69 131 LYS A CA 1
ATOM 1048 C C . LYS A 1 131 ? 4.836 -9.837 -23.274 1.00 90.69 131 LYS A C 1
ATOM 1050 O O . LYS A 1 131 ? 6.045 -9.928 -23.491 1.00 90.69 131 LYS A O 1
ATOM 1055 N N . TRP A 1 132 ? 4.341 -9.202 -22.213 1.00 89.56 132 TRP A N 1
ATOM 1056 C CA . TRP A 1 132 ? 5.145 -8.514 -21.207 1.00 89.56 132 TRP A CA 1
ATOM 1057 C C . TRP A 1 132 ? 4.737 -8.925 -19.784 1.00 89.56 132 TRP A C 1
ATOM 1059 O O . TRP A 1 132 ? 4.182 -8.106 -19.051 1.00 89.56 132 TRP A O 1
ATOM 1069 N N . PRO A 1 133 ? 5.069 -10.153 -19.336 1.00 87.56 133 PRO A N 1
ATOM 1070 C CA . PRO A 1 133 ? 4.623 -10.662 -18.033 1.00 87.56 133 PRO A CA 1
ATOM 1071 C C . PRO A 1 133 ? 5.030 -9.784 -16.841 1.00 87.56 133 PRO A C 1
ATOM 1073 O O . PRO A 1 133 ? 4.313 -9.691 -15.848 1.00 87.56 133 PRO A O 1
ATOM 1076 N N . TRP A 1 134 ? 6.156 -9.073 -16.955 1.00 87.62 134 TRP A N 1
ATOM 1077 C CA . TRP A 1 134 ? 6.634 -8.122 -15.949 1.00 87.62 134 TRP A CA 1
ATOM 1078 C C . TRP A 1 134 ? 5.678 -6.935 -15.722 1.00 87.62 134 TRP A C 1
ATOM 1080 O O . TRP A 1 134 ? 5.670 -6.362 -14.632 1.00 87.62 134 TRP A O 1
ATOM 1090 N N . VAL A 1 135 ? 4.846 -6.568 -16.709 1.00 91.12 135 VAL A N 1
ATOM 1091 C CA . VAL A 1 135 ? 3.844 -5.492 -16.574 1.00 91.12 135 VAL A CA 1
ATOM 1092 C C . VAL A 1 135 ? 2.824 -5.850 -15.503 1.00 91.12 135 VAL A C 1
ATOM 1094 O O . VAL A 1 135 ? 2.411 -4.970 -14.755 1.00 91.12 135 VAL A O 1
ATOM 1097 N N . VAL A 1 136 ? 2.462 -7.129 -15.379 1.00 91.12 136 VAL A N 1
ATOM 1098 C CA . VAL A 1 136 ? 1.478 -7.598 -14.396 1.00 91.12 136 VAL A CA 1
ATOM 1099 C C . VAL A 1 136 ? 1.963 -7.317 -12.974 1.00 91.12 136 VAL A C 1
ATOM 1101 O O . VAL A 1 136 ? 1.244 -6.705 -12.186 1.00 91.12 136 VAL A O 1
ATOM 1104 N N . THR A 1 137 ? 3.203 -7.694 -12.655 1.00 89.75 137 THR A N 1
ATOM 1105 C CA . THR A 1 137 ? 3.815 -7.423 -11.345 1.00 89.75 137 THR A CA 1
ATOM 1106 C C . THR A 1 137 ? 3.935 -5.920 -11.089 1.00 89.75 137 THR A C 1
ATOM 1108 O O . THR A 1 137 ? 3.552 -5.437 -10.026 1.00 89.75 137 THR A O 1
ATOM 1111 N N . HIS A 1 138 ? 4.386 -5.152 -12.084 1.00 91.62 138 HIS A N 1
ATOM 1112 C CA . HIS A 1 138 ? 4.501 -3.696 -11.973 1.00 91.62 138 HIS A CA 1
ATOM 1113 C C . HIS A 1 138 ? 3.152 -2.999 -11.764 1.00 91.62 138 HIS A C 1
ATOM 1115 O O . HIS A 1 138 ? 3.075 -2.040 -10.998 1.00 91.62 138 HIS A O 1
ATOM 1121 N N . ARG A 1 139 ? 2.087 -3.490 -12.406 1.00 93.12 139 ARG A N 1
ATOM 1122 C CA . ARG A 1 139 ? 0.719 -2.996 -12.231 1.00 93.12 139 ARG A CA 1
ATOM 1123 C C . ARG A 1 139 ? 0.267 -3.158 -10.786 1.00 93.12 139 ARG A C 1
ATOM 1125 O O . ARG A 1 139 ? -0.154 -2.174 -10.184 1.00 93.12 139 ARG A O 1
ATOM 1132 N N . TYR A 1 140 ? 0.423 -4.352 -10.211 1.00 92.56 140 TYR A N 1
ATOM 1133 C CA . TYR A 1 140 ? 0.101 -4.574 -8.800 1.00 92.56 140 TYR A CA 1
ATOM 1134 C C . TYR A 1 140 ? 0.936 -3.689 -7.875 1.00 92.56 140 TYR A C 1
ATOM 1136 O O . TYR A 1 140 ? 0.377 -3.078 -6.967 1.00 92.56 140 TYR A O 1
ATOM 1144 N N . TYR A 1 141 ? 2.242 -3.564 -8.128 1.00 92.25 141 TYR A N 1
ATOM 1145 C CA . TYR A 1 141 ? 3.112 -2.694 -7.340 1.00 92.25 141 TYR A CA 1
ATOM 1146 C C . TYR A 1 141 ? 2.625 -1.238 -7.340 1.00 92.25 141 TYR A C 1
ATOM 1148 O O . TYR A 1 141 ? 2.417 -0.675 -6.269 1.00 92.25 141 TYR A O 1
ATOM 1156 N N . VAL A 1 142 ? 2.381 -0.642 -8.514 1.00 93.69 142 VAL A N 1
ATOM 1157 C CA . VAL A 1 142 ? 1.918 0.754 -8.624 1.00 93.69 142 VAL A CA 1
ATOM 1158 C C . VAL A 1 142 ? 0.584 0.951 -7.905 1.00 93.69 142 VAL A C 1
ATOM 1160 O O . VAL A 1 142 ? 0.441 1.883 -7.114 1.00 93.69 142 VAL A O 1
ATOM 1163 N N . GLN A 1 143 ? -0.378 0.056 -8.139 1.00 93.75 143 GLN A N 1
ATOM 1164 C CA . GLN A 1 143 ? -1.715 0.160 -7.556 1.00 93.75 143 GLN A CA 1
ATOM 1165 C C . GLN A 1 143 ? -1.696 0.020 -6.028 1.00 93.75 143 GLN A C 1
ATOM 1167 O O . GLN A 1 143 ? -2.348 0.794 -5.325 1.00 93.75 143 GLN A O 1
ATOM 1172 N N . ILE A 1 144 ? -0.946 -0.952 -5.502 1.00 92.94 144 ILE A N 1
ATOM 1173 C CA . ILE A 1 144 ? -0.866 -1.215 -4.060 1.00 92.94 144 ILE A CA 1
ATOM 1174 C C . ILE A 1 144 ? -0.081 -0.120 -3.355 1.00 92.94 144 ILE A C 1
ATOM 1176 O O . ILE A 1 144 ? -0.534 0.356 -2.318 1.00 92.94 144 ILE A O 1
ATOM 1180 N N . MET A 1 145 ? 1.058 0.313 -3.904 1.00 92.94 145 MET A N 1
ATOM 1181 C CA . MET A 1 145 ? 1.845 1.380 -3.284 1.00 92.94 145 MET A CA 1
ATOM 1182 C C . MET A 1 145 ? 1.055 2.681 -3.189 1.00 92.94 145 MET A C 1
ATOM 1184 O O . MET A 1 145 ? 1.131 3.333 -2.157 1.00 92.94 145 MET A O 1
ATOM 1188 N N . ALA A 1 146 ? 0.225 3.016 -4.181 1.00 93.94 146 ALA A N 1
ATOM 1189 C CA . ALA A 1 146 ? -0.631 4.196 -4.092 1.00 93.94 146 ALA A CA 1
ATOM 1190 C C . ALA A 1 146 ? -1.602 4.122 -2.893 1.00 93.94 146 ALA A C 1
ATOM 1192 O O . ALA A 1 146 ? -1.696 5.070 -2.116 1.00 93.94 146 ALA A O 1
ATOM 1193 N N . HIS A 1 147 ? -2.251 2.975 -2.667 1.00 94.56 147 HIS A N 1
ATOM 1194 C CA . HIS A 1 147 ? -3.135 2.793 -1.507 1.00 94.56 147 HIS A CA 1
ATOM 1195 C C . HIS A 1 147 ? -2.373 2.761 -0.180 1.00 94.56 147 HIS A C 1
ATOM 1197 O O . HIS A 1 147 ? -2.787 3.377 0.799 1.00 94.56 147 HIS A O 1
ATOM 1203 N N . VAL A 1 148 ? -1.227 2.078 -0.141 1.00 93.31 148 VAL A N 1
ATOM 1204 C CA . VAL A 1 148 ? -0.366 2.046 1.046 1.00 93.31 148 VAL A CA 1
ATOM 1205 C C . VAL A 1 148 ? 0.100 3.450 1.411 1.00 93.31 148 VAL A C 1
ATOM 1207 O O . VAL A 1 148 ? 0.122 3.766 2.596 1.00 93.31 148 VAL A O 1
ATOM 1210 N N . MET A 1 149 ? 0.435 4.283 0.421 1.00 93.00 149 MET A N 1
ATOM 1211 C CA . MET A 1 149 ? 0.803 5.685 0.611 1.00 93.00 149 MET A CA 1
ATOM 1212 C C . MET A 1 149 ? -0.374 6.495 1.150 1.00 93.00 149 MET A C 1
ATOM 1214 O O . MET A 1 149 ? -0.193 7.163 2.163 1.00 93.00 149 MET A O 1
ATOM 1218 N N . ILE A 1 150 ? -1.575 6.365 0.562 1.00 95.25 150 ILE A N 1
ATOM 1219 C CA . ILE A 1 150 ? -2.801 6.985 1.098 1.00 95.25 150 ILE A CA 1
ATOM 1220 C C . ILE A 1 150 ? -2.971 6.636 2.573 1.00 95.25 150 ILE A C 1
ATOM 1222 O O . ILE A 1 150 ? -3.210 7.539 3.359 1.00 95.25 150 ILE A O 1
ATOM 1226 N N . LEU A 1 151 ? -2.800 5.372 2.969 1.00 95.00 151 LEU A N 1
ATOM 1227 C CA . LEU A 1 151 ? -3.017 4.942 4.352 1.00 95.00 151 LEU A CA 1
ATOM 1228 C C . LEU A 1 151 ? -2.020 5.521 5.363 1.00 95.00 151 LEU A C 1
ATOM 1230 O O . LEU A 1 151 ? -2.385 5.617 6.529 1.00 95.00 151 LEU A O 1
ATOM 1234 N N . GLN A 1 152 ? -0.791 5.883 4.980 1.00 92.56 152 GLN A N 1
ATOM 1235 C CA . GLN A 1 152 ? 0.248 6.260 5.955 1.00 92.56 152 GLN A CA 1
ATOM 1236 C C . GLN A 1 152 ? -0.176 7.384 6.916 1.00 92.56 152 GLN A C 1
ATOM 1238 O O . GLN A 1 152 ? -0.185 7.135 8.122 1.00 92.56 152 GLN A O 1
ATOM 1243 N N . PRO A 1 153 ? -0.610 8.569 6.445 1.00 93.88 153 PRO A N 1
ATOM 1244 C CA . PRO A 1 153 ? -1.029 9.627 7.363 1.00 93.88 153 PRO A CA 1
ATOM 1245 C C . PRO A 1 153 ? -2.297 9.266 8.157 1.00 93.88 153 PRO A C 1
ATOM 1247 O O . PRO A 1 153 ? -2.444 9.676 9.306 1.00 93.88 153 PRO A O 1
ATOM 1250 N N . TYR A 1 154 ? -3.193 8.433 7.608 1.00 94.88 154 TYR A N 1
ATOM 1251 C CA . TYR A 1 154 ? -4.359 7.939 8.356 1.00 94.88 154 TYR A CA 1
ATOM 1252 C C . TYR A 1 154 ? -3.945 7.036 9.513 1.00 94.88 154 TYR A C 1
ATOM 1254 O O . TYR A 1 154 ? -4.546 7.107 10.582 1.00 94.88 154 TYR A O 1
ATOM 1262 N N . LYS A 1 155 ? -2.937 6.176 9.317 1.00 93.31 155 LYS A N 1
ATOM 1263 C CA . LYS A 1 155 ? -2.434 5.281 10.365 1.00 93.31 155 LYS A CA 1
ATOM 1264 C C . LYS A 1 155 ? -1.915 6.077 11.547 1.00 93.31 155 LYS A C 1
ATOM 1266 O O . LYS A 1 155 ? -2.353 5.827 12.670 1.00 93.31 155 LYS A O 1
ATOM 1271 N N . ASP A 1 156 ? -1.032 7.032 11.278 1.00 90.81 156 ASP A N 1
ATOM 1272 C CA . ASP A 1 156 ? -0.430 7.864 12.314 1.00 90.81 156 ASP A CA 1
ATOM 1273 C C . ASP A 1 156 ? -1.505 8.666 13.055 1.00 90.81 156 ASP A C 1
ATOM 1275 O O . ASP A 1 156 ? -1.581 8.611 14.283 1.00 90.81 156 ASP A O 1
ATOM 1279 N N . TYR A 1 157 ? -2.414 9.311 12.321 1.00 93.69 157 TYR A N 1
ATOM 1280 C CA . TYR A 1 157 ? -3.444 10.162 12.907 1.00 93.69 157 TYR A CA 1
ATOM 1281 C C . TYR A 1 157 ? -4.535 9.386 13.665 1.00 93.69 157 TYR A C 1
ATOM 1283 O O . TYR A 1 157 ? -4.832 9.686 14.824 1.00 93.69 157 TYR A O 1
ATOM 1291 N N . LEU A 1 158 ? -5.138 8.357 13.055 1.00 93.62 158 LEU A N 1
ATOM 1292 C CA . LEU A 1 158 ? -6.255 7.612 13.656 1.00 93.62 158 LEU A CA 1
ATOM 1293 C C . LEU A 1 158 ? -5.807 6.752 14.839 1.00 93.62 158 LEU A C 1
ATOM 1295 O O . LEU A 1 158 ? -6.575 6.568 15.789 1.00 93.62 158 LEU A O 1
ATOM 1299 N N . LEU A 1 159 ? -4.577 6.231 14.822 1.00 92.81 159 LEU A N 1
ATOM 1300 C CA . LEU A 1 159 ? -4.049 5.439 15.934 1.00 92.81 159 LEU A CA 1
ATOM 1301 C C . LEU A 1 159 ? -3.409 6.292 17.036 1.00 92.81 159 LEU A C 1
ATOM 1303 O O . LEU A 1 159 ? -3.162 5.760 18.121 1.00 92.81 159 LEU A O 1
ATOM 1307 N N . HIS A 1 160 ? -3.203 7.597 16.823 1.00 92.38 160 HIS A N 1
ATOM 1308 C CA . HIS A 1 160 ? -2.625 8.476 17.839 1.00 92.38 160 HIS A CA 1
ATOM 1309 C C . HIS A 1 160 ? -3.472 8.479 19.129 1.00 92.38 160 HIS A C 1
ATOM 1311 O O . HIS A 1 160 ? -4.693 8.619 19.042 1.00 92.38 160 HIS A O 1
ATOM 1317 N N . PRO A 1 161 ? -2.895 8.342 20.340 1.00 90.12 161 PRO A N 1
ATOM 1318 C CA . PRO A 1 161 ? -3.673 8.193 21.577 1.00 90.12 161 PRO A CA 1
ATOM 1319 C C . PRO A 1 161 ? -4.657 9.331 21.876 1.00 90.12 161 PRO A C 1
ATOM 1321 O O . PRO A 1 161 ? -5.671 9.089 22.522 1.00 90.12 161 PRO A O 1
ATOM 1324 N N . SER A 1 162 ? -4.375 10.551 21.408 1.00 90.81 162 SER A N 1
ATOM 1325 C CA . SER A 1 162 ? -5.246 11.716 21.620 1.00 90.81 162 SER A CA 1
ATOM 1326 C C . SER A 1 162 ? -6.419 11.817 20.643 1.00 90.81 162 SER A C 1
ATOM 1328 O O . SER A 1 162 ? -7.309 12.630 20.869 1.00 90.81 162 SER A O 1
ATOM 1330 N N . THR A 1 163 ? -6.422 11.048 19.552 1.00 91.12 163 THR A N 1
ATOM 1331 C CA . THR A 1 163 ? -7.473 11.134 18.531 1.00 91.12 163 THR A CA 1
ATOM 1332 C C . THR A 1 163 ? -8.723 10.410 19.011 1.00 91.12 163 THR A C 1
ATOM 1334 O O . THR A 1 163 ? -8.693 9.189 19.198 1.00 91.12 163 THR A O 1
ATOM 1337 N N . ASP A 1 164 ? -9.818 11.146 19.173 1.00 89.31 164 ASP A N 1
ATOM 1338 C CA . ASP A 1 164 ? -11.129 10.602 19.514 1.00 89.31 164 ASP A CA 1
ATOM 1339 C C . ASP A 1 164 ? -11.869 10.155 18.243 1.00 89.31 164 ASP A C 1
ATOM 1341 O O . ASP A 1 164 ? -12.276 10.967 17.414 1.00 89.31 164 ASP A O 1
ATOM 1345 N N . LEU A 1 165 ? -12.041 8.839 18.092 1.00 87.69 165 LEU A N 1
ATOM 1346 C CA . LEU A 1 165 ? -12.693 8.233 16.926 1.00 87.69 165 LEU A CA 1
ATOM 1347 C C . LEU A 1 165 ? -14.216 8.438 16.901 1.00 87.69 165 LEU A C 1
ATOM 1349 O O . LEU A 1 165 ? -14.856 8.073 15.914 1.00 87.69 165 LEU A O 1
ATOM 1353 N N . SER A 1 166 ? -14.807 8.966 17.977 1.00 83.19 166 SER A N 1
ATOM 1354 C CA . SER A 1 166 ? -16.244 9.233 18.054 1.00 83.19 166 SER A CA 1
ATOM 1355 C C . SER A 1 166 ? -16.644 10.555 17.393 1.00 83.19 166 SER A C 1
ATOM 1357 O O . SER A 1 166 ? -17.810 10.714 17.025 1.00 83.19 166 SER A O 1
ATOM 1359 N N . LEU A 1 167 ? -15.694 11.474 17.183 1.00 88.19 167 LEU A N 1
ATOM 1360 C CA . LEU A 1 167 ? -15.947 12.784 16.583 1.00 88.19 167 LEU A CA 1
ATOM 1361 C C . LEU A 1 167 ? -16.418 12.660 15.120 1.00 88.19 167 LEU A C 1
ATOM 1363 O O . LEU A 1 167 ? -15.786 11.931 14.354 1.00 88.19 167 LEU A O 1
ATOM 1367 N N . PRO A 1 168 ? -17.466 13.394 14.688 1.00 85.62 168 PRO A N 1
ATOM 1368 C CA . PRO A 1 168 ? -18.021 13.276 13.334 1.00 85.62 168 PRO A CA 1
ATOM 1369 C C . PRO A 1 168 ? -16.998 13.467 12.204 1.00 85.62 168 PRO A C 1
ATOM 1371 O O . PRO A 1 168 ? -16.947 12.662 11.282 1.00 85.62 168 PRO A O 1
ATOM 1374 N N . GLU A 1 169 ? -16.127 14.473 12.310 1.00 84.94 169 GLU A N 1
ATOM 1375 C CA . GLU A 1 169 ? -15.055 14.732 11.330 1.00 84.94 169 GLU A CA 1
ATOM 1376 C C . GLU A 1 169 ? -14.036 13.581 11.230 1.00 84.94 169 GLU A C 1
ATOM 1378 O O . GLU A 1 169 ? -13.458 13.332 10.174 1.00 84.94 169 GLU A O 1
ATOM 1383 N N . ILE A 1 17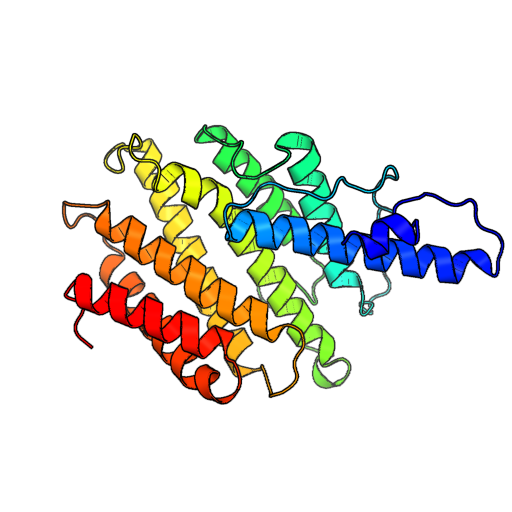0 ? -13.846 12.826 12.316 1.00 90.44 170 ILE A N 1
ATOM 1384 C CA . ILE A 1 170 ? -12.935 11.679 12.361 1.00 90.44 170 ILE A CA 1
ATOM 1385 C C . ILE A 1 170 ? -13.617 10.409 11.846 1.00 90.44 170 ILE A C 1
ATOM 1387 O O . ILE A 1 170 ? -12.946 9.521 11.317 1.00 90.44 170 ILE A O 1
ATOM 1391 N N . GLN A 1 171 ? -14.946 10.319 11.945 1.00 89.44 171 GLN A N 1
ATOM 1392 C CA . GLN A 1 171 ? -15.709 9.197 11.396 1.00 89.44 171 GLN A CA 1
ATOM 1393 C C . GLN A 1 171 ? -15.581 9.114 9.870 1.00 89.44 171 GLN A C 1
ATOM 1395 O O . GLN A 1 171 ? -15.457 8.006 9.348 1.00 89.44 171 GLN A O 1
ATOM 1400 N N . GLU A 1 172 ? -15.545 10.254 9.173 1.00 90.31 172 GLU A N 1
ATOM 1401 C CA . GLU A 1 172 ? -15.304 10.307 7.724 1.00 90.31 172 GLU A CA 1
ATOM 1402 C C . GLU A 1 172 ? -13.899 9.792 7.378 1.00 90.31 172 GLU A C 1
ATOM 1404 O O . GLU A 1 172 ? -13.766 8.842 6.607 1.00 90.31 172 GLU A O 1
ATOM 1409 N N . LEU A 1 173 ? -12.851 10.311 8.034 1.00 93.44 173 LEU A N 1
ATOM 1410 C CA . LEU A 1 173 ? -11.476 9.823 7.844 1.00 93.44 173 LEU A CA 1
ATOM 1411 C C . LEU A 1 173 ? -11.343 8.322 8.120 1.00 93.44 173 LEU A C 1
ATOM 1413 O O . LEU A 1 173 ? -10.613 7.606 7.434 1.00 93.44 173 LEU A O 1
ATOM 1417 N N . ARG A 1 174 ? -12.049 7.833 9.139 1.00 92.56 174 ARG A N 1
ATOM 1418 C CA . ARG A 1 174 ? -12.085 6.416 9.491 1.00 92.56 174 ARG A CA 1
ATOM 1419 C C . ARG A 1 174 ? -12.728 5.581 8.386 1.00 92.56 174 ARG A C 1
ATOM 1421 O O . ARG A 1 174 ? -12.171 4.540 8.048 1.00 92.56 174 ARG A O 1
ATOM 1428 N N . ALA A 1 175 ? -13.864 6.011 7.839 1.00 92.06 175 ALA A N 1
ATOM 1429 C CA . ALA A 1 175 ? -14.543 5.306 6.751 1.00 92.06 175 ALA A CA 1
ATOM 1430 C C . ALA A 1 175 ? -13.646 5.207 5.506 1.00 92.06 175 ALA A C 1
ATOM 1432 O O . ALA A 1 175 ? -13.488 4.130 4.932 1.00 92.06 175 ALA A O 1
ATOM 1433 N N . GLU A 1 176 ? -12.960 6.294 5.158 1.00 94.81 176 GLU A N 1
ATOM 1434 C CA . GLU A 1 176 ? -12.017 6.315 4.038 1.00 94.81 176 GLU A CA 1
ATOM 1435 C C . GLU A 1 176 ? -10.809 5.394 4.269 1.00 94.81 176 GLU A C 1
ATOM 1437 O O . GLU A 1 176 ? -10.410 4.635 3.382 1.00 94.81 176 GLU A O 1
ATOM 1442 N N . ALA A 1 177 ? -10.240 5.402 5.480 1.00 95.75 177 ALA A N 1
ATOM 1443 C CA . ALA A 1 177 ? -9.143 4.506 5.838 1.00 95.75 177 ALA A CA 1
ATOM 1444 C C . ALA A 1 177 ? -9.558 3.029 5.776 1.00 95.75 177 ALA A C 1
ATOM 1446 O O . ALA A 1 177 ? -8.757 2.172 5.393 1.00 95.75 177 ALA A O 1
ATOM 1447 N N . VAL A 1 178 ? -10.802 2.721 6.144 1.00 95.44 178 VAL A N 1
ATOM 1448 C CA . VAL A 1 178 ? -11.388 1.377 6.082 1.00 95.44 178 VAL A CA 1
ATOM 1449 C C . VAL A 1 178 ? -11.527 0.917 4.637 1.00 95.44 178 VAL A C 1
ATOM 1451 O O . VAL A 1 178 ? -11.003 -0.145 4.295 1.00 95.44 178 VAL A O 1
ATOM 1454 N N . GLU A 1 179 ? -12.139 1.731 3.777 1.00 95.56 179 GLU A N 1
ATOM 1455 C CA . GLU A 1 179 ? -12.278 1.438 2.348 1.00 95.56 179 GLU A CA 1
ATOM 1456 C C . GLU A 1 179 ? -10.906 1.208 1.695 1.00 95.56 179 GLU A C 1
ATOM 1458 O O . GLU A 1 179 ? -10.665 0.183 1.047 1.00 95.56 179 GLU A O 1
ATOM 1463 N N . CYS A 1 180 ? -9.958 2.113 1.950 1.00 96.81 180 CYS A N 1
ATOM 1464 C CA . CYS A 1 180 ? -8.604 2.017 1.420 1.00 96.81 180 CYS A CA 1
ATOM 1465 C C . CYS A 1 180 ? -7.864 0.766 1.938 1.00 96.81 180 CYS A C 1
ATOM 1467 O O . CYS A 1 180 ? -7.150 0.096 1.183 1.00 96.81 180 CYS A O 1
ATOM 1469 N N . SER A 1 181 ? -8.069 0.385 3.204 1.00 97.44 181 SER A N 1
ATOM 1470 C CA . SER A 1 181 ? -7.473 -0.821 3.801 1.00 97.44 181 SER A CA 1
ATOM 1471 C C . SER A 1 181 ? -8.015 -2.105 3.181 1.00 97.44 181 SER A C 1
ATOM 1473 O O . SER A 1 181 ? -7.236 -2.997 2.829 1.00 97.44 181 SER A O 1
ATOM 1475 N N . LEU A 1 182 ? -9.333 -2.194 2.996 1.00 96.94 182 LEU A N 1
ATOM 1476 C CA . LEU A 1 182 ? -9.976 -3.331 2.337 1.00 96.94 182 LEU A CA 1
ATOM 1477 C C . LEU A 1 182 ? -9.469 -3.482 0.901 1.00 96.94 182 LEU A C 1
ATOM 1479 O O . LEU A 1 182 ? -9.062 -4.576 0.495 1.00 96.94 182 LEU A O 1
ATOM 1483 N N . LYS A 1 183 ? -9.389 -2.371 0.162 1.00 96.06 183 LYS A N 1
ATOM 1484 C CA . LYS A 1 183 ? -8.853 -2.353 -1.201 1.00 96.06 183 LYS A CA 1
ATOM 1485 C C . LYS A 1 183 ? -7.383 -2.774 -1.253 1.00 96.06 183 LYS A C 1
ATOM 1487 O O . LYS A 1 183 ? -7.005 -3.579 -2.108 1.00 96.06 183 LYS A O 1
ATOM 1492 N N . THR A 1 184 ? -6.570 -2.310 -0.303 1.00 96.75 184 THR A N 1
ATOM 1493 C CA . THR A 1 184 ? -5.156 -2.698 -0.174 1.00 96.75 184 THR A CA 1
ATOM 1494 C C . THR A 1 184 ? -5.007 -4.203 0.047 1.00 96.75 184 THR A C 1
ATOM 1496 O O . THR A 1 184 ? -4.243 -4.854 -0.667 1.00 96.75 184 THR A O 1
ATOM 1499 N N . LEU A 1 185 ? -5.755 -4.789 0.992 1.00 97.19 185 LEU A N 1
ATOM 1500 C CA . LEU A 1 185 ? -5.706 -6.232 1.258 1.00 97.19 185 LEU A CA 1
ATOM 1501 C C . LEU A 1 185 ? -6.230 -7.058 0.080 1.00 97.19 185 LEU A C 1
ATOM 1503 O O . LEU A 1 185 ? -5.676 -8.120 -0.217 1.00 97.19 185 LEU A O 1
ATOM 1507 N N . GLN A 1 186 ? -7.258 -6.575 -0.622 1.00 95.44 186 GLN A N 1
ATOM 1508 C CA . GLN A 1 186 ? -7.771 -7.217 -1.829 1.00 95.44 186 GLN A CA 1
ATOM 1509 C C . GLN A 1 186 ? -6.696 -7.276 -2.923 1.00 95.44 186 GLN A C 1
ATOM 1511 O O . GLN A 1 186 ? -6.426 -8.355 -3.455 1.00 95.44 186 GLN A O 1
ATOM 1516 N N . LEU A 1 187 ? -6.059 -6.146 -3.239 1.00 94.25 187 LEU A N 1
ATOM 1517 C CA . LEU A 1 187 ? -5.005 -6.083 -4.251 1.00 94.25 187 LEU A CA 1
ATOM 1518 C C . LEU A 1 187 ? -3.785 -6.918 -3.842 1.00 94.25 187 LEU A C 1
ATOM 1520 O O . LEU A 1 187 ? -3.281 -7.695 -4.649 1.00 94.25 187 LEU A O 1
ATOM 1524 N N . ALA A 1 188 ? -3.350 -6.837 -2.581 1.00 94.38 188 ALA A N 1
ATOM 1525 C CA . ALA A 1 188 ? -2.233 -7.635 -2.075 1.00 94.38 188 ALA A CA 1
ATOM 1526 C C . ALA A 1 188 ? -2.527 -9.143 -2.135 1.00 94.38 188 ALA A C 1
ATOM 1528 O O . ALA A 1 188 ? -1.651 -9.935 -2.477 1.00 94.38 188 ALA A O 1
ATOM 1529 N N . THR A 1 189 ? -3.775 -9.548 -1.881 1.00 93.38 189 THR A N 1
ATOM 1530 C CA . THR A 1 189 ? -4.230 -10.935 -2.051 1.00 93.38 189 THR A CA 1
ATOM 1531 C C . THR A 1 189 ? -4.142 -11.392 -3.504 1.00 93.38 189 THR A C 1
ATOM 1533 O O . THR A 1 189 ? -3.655 -12.490 -3.786 1.00 93.38 189 THR A O 1
ATOM 1536 N N . GLN A 1 190 ? -4.613 -10.560 -4.435 1.00 92.25 190 GLN A N 1
ATOM 1537 C CA . GLN A 1 190 ? -4.543 -10.856 -5.864 1.00 92.25 190 GLN A CA 1
ATOM 1538 C C . GLN A 1 190 ? -3.091 -10.958 -6.324 1.00 92.25 190 GLN A C 1
ATOM 1540 O O . GLN A 1 190 ? -2.737 -11.928 -6.994 1.00 92.25 190 GLN A O 1
ATOM 1545 N N . TRP A 1 191 ? -2.235 -10.034 -5.889 1.00 91.38 191 TRP A N 1
ATOM 1546 C CA . TRP A 1 191 ? -0.813 -10.082 -6.193 1.00 91.38 191 TRP A CA 1
ATOM 1547 C C . TRP A 1 191 ? -0.178 -11.367 -5.652 1.00 91.38 191 TRP A C 1
ATOM 1549 O O . TRP A 1 191 ? 0.423 -12.109 -6.421 1.00 91.38 191 TRP A O 1
ATOM 1559 N N . ALA A 1 192 ? -0.426 -11.720 -4.384 1.00 90.38 192 ALA A N 1
ATOM 1560 C CA . ALA A 1 192 ? 0.060 -12.949 -3.746 1.00 90.38 192 ALA A CA 1
ATOM 1561 C C . ALA A 1 192 ? -0.333 -14.247 -4.473 1.00 90.38 192 ALA A C 1
ATOM 1563 O O . ALA A 1 192 ? 0.316 -15.273 -4.285 1.00 90.38 192 ALA A O 1
ATOM 1564 N N . SER A 1 193 ? -1.416 -14.245 -5.258 1.00 87.56 193 SER A N 1
ATOM 1565 C CA . SER A 1 193 ? -1.819 -15.402 -6.073 1.00 87.56 193 SER A CA 1
ATOM 1566 C C . SER A 1 193 ? -0.981 -15.583 -7.341 1.00 87.56 193 SER A C 1
ATOM 1568 O O . SER A 1 193 ? -0.999 -16.656 -7.937 1.00 87.56 193 SER A O 1
ATOM 1570 N N . ARG A 1 194 ? -0.256 -14.537 -7.747 1.00 82.88 194 ARG A N 1
ATOM 1571 C CA . ARG A 1 194 ? 0.585 -14.497 -8.947 1.00 82.88 194 ARG A CA 1
ATOM 1572 C C . ARG A 1 194 ? 2.068 -14.661 -8.637 1.00 82.88 194 ARG A C 1
ATOM 1574 O O . ARG A 1 194 ? 2.840 -14.917 -9.552 1.00 82.88 194 ARG A O 1
ATOM 1581 N N . VAL A 1 195 ? 2.461 -14.498 -7.375 1.00 75.06 195 VAL A N 1
ATOM 1582 C CA . VAL A 1 195 ? 3.868 -14.572 -6.990 1.00 75.06 195 VAL A CA 1
ATOM 1583 C C . VAL A 1 195 ? 4.337 -16.027 -6.966 1.00 75.06 195 VAL A C 1
ATOM 1585 O O . VAL A 1 195 ? 3.754 -16.862 -6.275 1.00 75.06 195 VAL A O 1
ATOM 1588 N N . SER A 1 196 ? 5.406 -16.321 -7.705 1.00 64.81 196 SER A N 1
ATOM 1589 C CA . SER A 1 196 ? 6.130 -17.594 -7.657 1.00 64.81 196 SER A CA 1
ATOM 1590 C C . SER A 1 196 ? 7.390 -17.487 -6.793 1.00 64.81 196 SER A C 1
ATOM 1592 O O . SER A 1 196 ? 7.842 -16.390 -6.454 1.00 64.81 196 SER A O 1
ATOM 1594 N N . GLU A 1 197 ? 7.997 -18.627 -6.454 1.00 55.41 197 GLU A N 1
ATOM 1595 C CA . GLU A 1 197 ? 9.340 -18.646 -5.861 1.00 55.41 197 GLU A CA 1
ATOM 1596 C C . GLU A 1 197 ? 10.317 -17.827 -6.727 1.00 55.41 197 GLU A C 1
ATOM 1598 O O . GLU A 1 197 ? 10.355 -17.980 -7.948 1.00 55.41 197 GLU A O 1
ATOM 1603 N N . GLY A 1 198 ? 11.082 -16.927 -6.098 1.00 54.66 198 GLY A N 1
ATOM 1604 C CA . GLY A 1 198 ? 12.100 -16.108 -6.769 1.00 54.66 198 GLY A CA 1
ATOM 1605 C C . GLY A 1 198 ? 11.662 -14.718 -7.254 1.00 54.66 198 GLY A C 1
ATOM 1606 O O . GLY A 1 198 ? 12.518 -13.972 -7.725 1.00 54.66 198 GLY A O 1
ATOM 1607 N N . ASP A 1 199 ? 10.390 -14.321 -7.115 1.00 65.12 199 ASP A N 1
ATOM 1608 C CA . ASP A 1 199 ? 9.973 -12.947 -7.436 1.00 65.12 199 ASP A CA 1
ATO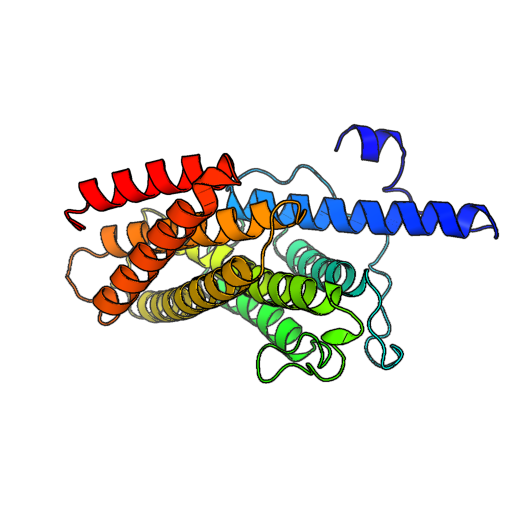M 1609 C C . ASP A 1 199 ? 10.587 -11.943 -6.439 1.00 65.12 199 ASP A C 1
ATOM 1611 O O . ASP A 1 199 ? 10.351 -11.997 -5.227 1.00 65.12 199 ASP A O 1
ATOM 1615 N N . GLY A 1 200 ? 11.383 -11.000 -6.948 1.00 60.94 200 GLY A N 1
ATOM 1616 C CA . GLY A 1 200 ? 12.088 -10.005 -6.140 1.00 60.94 200 GLY A CA 1
ATOM 1617 C C . GLY A 1 200 ? 11.161 -9.089 -5.335 1.00 60.94 200 GLY A C 1
ATOM 1618 O O . GLY A 1 200 ? 11.598 -8.538 -4.326 1.00 60.94 200 GLY A O 1
ATOM 1619 N N . GLN A 1 201 ? 9.885 -8.954 -5.715 1.00 67.38 201 GLN A N 1
ATOM 1620 C CA . GLN A 1 201 ? 8.913 -8.081 -5.037 1.00 67.38 201 GLN A CA 1
ATOM 1621 C C . GLN A 1 201 ? 8.042 -8.802 -3.993 1.00 67.38 201 GLN A C 1
ATOM 1623 O O . GLN A 1 201 ? 7.211 -8.174 -3.335 1.00 67.38 201 GLN A O 1
ATOM 1628 N N . PHE A 1 202 ? 8.285 -10.096 -3.755 1.00 75.94 202 PHE A N 1
ATOM 1629 C CA . PHE A 1 202 ? 7.558 -10.918 -2.778 1.00 75.94 202 PHE A CA 1
ATOM 1630 C C . PHE A 1 202 ? 7.452 -10.269 -1.387 1.00 75.94 202 PHE A C 1
ATOM 1632 O O . PHE A 1 202 ? 6.427 -10.345 -0.706 1.00 75.94 202 PHE A O 1
ATOM 1639 N N . HIS A 1 203 ? 8.529 -9.621 -0.947 1.00 82.12 203 HIS A N 1
ATOM 1640 C CA . HIS A 1 203 ? 8.617 -8.997 0.370 1.00 82.12 203 HIS A CA 1
ATOM 1641 C C . HIS A 1 203 ? 7.634 -7.829 0.548 1.00 82.12 203 HIS A C 1
ATOM 1643 O O . HIS A 1 203 ? 7.155 -7.615 1.660 1.00 82.12 203 HIS A O 1
ATOM 1649 N N . LEU A 1 204 ? 7.286 -7.116 -0.530 1.00 87.06 204 LEU A N 1
ATOM 1650 C CA . LEU A 1 204 ? 6.324 -6.014 -0.483 1.00 87.06 204 LEU A CA 1
ATOM 1651 C C . LEU A 1 204 ? 4.901 -6.527 -0.289 1.00 87.06 204 LEU A C 1
ATOM 1653 O O . LEU A 1 204 ? 4.166 -5.968 0.518 1.00 87.06 204 LEU A O 1
ATOM 1657 N N . VAL A 1 205 ? 4.531 -7.628 -0.950 1.00 90.50 205 VAL A N 1
ATOM 1658 C CA . VAL A 1 205 ? 3.228 -8.286 -0.755 1.00 90.50 205 VAL A CA 1
ATOM 1659 C C . VAL A 1 205 ? 3.038 -8.674 0.708 1.00 90.50 205 VAL A C 1
ATOM 1661 O O . VAL A 1 205 ? 2.024 -8.338 1.318 1.00 90.50 205 VAL A O 1
ATOM 1664 N N . VAL A 1 206 ? 4.040 -9.344 1.286 1.00 91.88 206 VAL A N 1
ATOM 1665 C CA . VAL A 1 206 ? 4.036 -9.741 2.701 1.00 91.88 206 VAL A CA 1
ATOM 1666 C C . VAL A 1 206 ? 3.885 -8.529 3.611 1.00 91.88 206 VAL A C 1
ATOM 1668 O O . VAL A 1 206 ? 3.072 -8.558 4.535 1.00 91.88 206 VAL A O 1
ATOM 1671 N N . LEU A 1 207 ? 4.654 -7.471 3.342 1.00 91.00 207 LEU A N 1
ATOM 1672 C CA . LEU A 1 207 ? 4.619 -6.249 4.131 1.00 91.00 207 LEU A CA 1
ATOM 1673 C C . LEU A 1 207 ? 3.232 -5.600 4.088 1.00 91.00 207 LEU A C 1
ATOM 1675 O O . LEU A 1 207 ? 2.687 -5.307 5.144 1.00 91.00 207 LEU A O 1
ATOM 1679 N N . CYS A 1 208 ? 2.632 -5.456 2.903 1.00 93.25 208 CYS A N 1
ATOM 1680 C CA . CYS A 1 208 ? 1.308 -4.850 2.735 1.00 93.25 208 CYS A CA 1
ATOM 1681 C C . CYS A 1 208 ? 0.206 -5.665 3.425 1.00 93.25 208 CYS A C 1
ATOM 1683 O O . CYS A 1 208 ? -0.649 -5.095 4.098 1.00 93.25 208 CYS A O 1
ATOM 1685 N N . LEU A 1 209 ? 0.233 -6.998 3.291 1.00 95.44 209 LEU A N 1
ATOM 1686 C CA . LEU A 1 209 ? -0.722 -7.881 3.971 1.00 95.44 209 LEU A CA 1
ATOM 1687 C C . LEU A 1 209 ? -0.638 -7.717 5.490 1.00 95.44 209 LEU A C 1
ATOM 1689 O O . LEU A 1 209 ? -1.659 -7.568 6.155 1.00 95.44 209 LEU A O 1
ATOM 1693 N N . PHE A 1 210 ? 0.578 -7.749 6.035 1.00 95.19 210 PHE A N 1
ATOM 1694 C CA . PHE A 1 210 ? 0.796 -7.673 7.472 1.00 95.19 210 PHE A CA 1
ATOM 1695 C C . PHE A 1 210 ? 0.471 -6.288 8.040 1.00 95.19 210 PHE A C 1
ATOM 1697 O O . PHE A 1 210 ? -0.317 -6.182 8.976 1.00 95.19 210 PHE A O 1
ATOM 1704 N N . ASP A 1 211 ? 1.057 -5.235 7.474 1.00 94.56 211 ASP A N 1
ATOM 1705 C CA . ASP A 1 211 ? 0.943 -3.863 7.970 1.00 94.56 211 ASP A CA 1
ATOM 1706 C C . ASP A 1 211 ? -0.508 -3.353 7.915 1.00 94.56 211 ASP A C 1
ATOM 1708 O O . ASP A 1 211 ? -1.019 -2.784 8.882 1.00 94.56 211 ASP A O 1
ATOM 1712 N N . THR A 1 212 ? -1.227 -3.612 6.819 1.00 96.56 212 THR A N 1
ATOM 1713 C CA . THR A 1 212 ? -2.644 -3.233 6.715 1.00 96.56 212 THR A CA 1
ATOM 1714 C C . THR A 1 212 ? -3.528 -4.061 7.648 1.00 96.56 212 THR A C 1
ATOM 1716 O O . THR A 1 212 ? -4.418 -3.503 8.287 1.00 96.56 212 THR A O 1
ATOM 1719 N N . ALA A 1 213 ? -3.267 -5.363 7.810 1.00 96.62 213 ALA A N 1
ATOM 1720 C CA . ALA A 1 213 ? -4.026 -6.185 8.754 1.00 96.62 213 ALA A CA 1
ATOM 1721 C C . ALA A 1 213 ? -3.822 -5.736 10.211 1.00 96.62 213 ALA A C 1
ATOM 1723 O O . ALA A 1 213 ? -4.784 -5.644 10.973 1.00 96.62 213 ALA A O 1
ATOM 1724 N N . VAL A 1 214 ? -2.584 -5.408 10.596 1.00 94.75 214 VAL A N 1
ATOM 1725 C CA . VAL A 1 214 ? -2.278 -4.858 11.924 1.00 94.75 214 VAL A CA 1
ATOM 1726 C C . VAL A 1 214 ? -2.972 -3.516 12.129 1.00 94.75 214 VAL A C 1
ATOM 1728 O O . VAL A 1 214 ? -3.578 -3.319 13.180 1.00 94.75 214 VAL A O 1
ATOM 1731 N N . PHE A 1 215 ? -2.947 -2.622 11.136 1.00 95.00 215 PHE A N 1
ATOM 1732 C CA . PHE A 1 215 ? -3.666 -1.350 11.216 1.00 95.00 215 PHE A CA 1
ATOM 1733 C C . PHE A 1 215 ? -5.162 -1.551 11.493 1.00 95.00 215 PHE A C 1
ATOM 1735 O O . PHE A 1 215 ? -5.680 -0.965 12.441 1.00 95.00 215 PHE A O 1
ATOM 1742 N N . ILE A 1 216 ? -5.832 -2.431 10.740 1.00 95.06 216 ILE A N 1
ATOM 1743 C CA . ILE A 1 216 ? -7.254 -2.750 10.945 1.00 95.06 216 ILE A CA 1
ATOM 1744 C C . ILE A 1 216 ? -7.510 -3.244 12.374 1.00 95.06 216 ILE A C 1
ATOM 1746 O O . ILE A 1 216 ? -8.432 -2.770 13.038 1.00 95.06 216 ILE A O 1
ATOM 1750 N N . ILE A 1 217 ? -6.690 -4.174 12.875 1.00 93.25 217 ILE A N 1
ATOM 1751 C CA . ILE A 1 217 ? -6.847 -4.702 14.236 1.00 93.25 217 ILE A CA 1
ATOM 1752 C C . ILE A 1 217 ? -6.702 -3.584 15.275 1.00 93.25 217 ILE A C 1
ATOM 1754 O O . ILE A 1 217 ? -7.501 -3.499 16.209 1.00 93.25 217 ILE A O 1
ATOM 1758 N N . MET A 1 218 ? -5.694 -2.723 15.120 1.00 92.44 218 MET A N 1
ATOM 1759 C CA . MET A 1 218 ? -5.444 -1.612 16.039 1.00 92.44 218 MET A CA 1
ATOM 1760 C C . MET A 1 218 ? -6.587 -0.592 16.014 1.00 92.44 218 MET A C 1
ATOM 1762 O O . MET A 1 218 ? -7.020 -0.140 17.074 1.00 92.44 218 MET A O 1
ATOM 1766 N N . LEU A 1 219 ? -7.124 -0.292 14.831 1.00 92.06 219 LEU A N 1
ATOM 1767 C CA . LEU A 1 219 ? -8.266 0.602 14.653 1.00 92.06 219 LEU A CA 1
ATOM 1768 C C . LEU A 1 219 ? -9.533 0.045 15.323 1.00 92.06 219 LEU A C 1
ATOM 1770 O O . LEU A 1 219 ? -10.229 0.763 16.046 1.00 92.06 219 LEU A O 1
ATOM 1774 N N . LEU A 1 220 ? -9.799 -1.254 15.153 1.00 90.12 220 LEU A N 1
ATOM 1775 C CA . LEU A 1 220 ? -10.927 -1.936 15.793 1.00 90.12 220 LEU A CA 1
ATOM 1776 C C . LEU A 1 220 ? -10.769 -2.005 17.314 1.00 90.12 220 LEU A C 1
ATOM 1778 O O . LEU A 1 220 ? -11.739 -1.795 18.035 1.00 90.12 220 LEU A O 1
ATOM 1782 N N . LYS A 1 221 ? -9.552 -2.242 17.819 1.00 88.06 221 LYS A N 1
ATOM 1783 C CA . LYS A 1 221 ? -9.266 -2.238 19.261 1.00 88.06 221 LYS A CA 1
ATOM 1784 C C . LYS A 1 221 ? -9.482 -0.862 19.888 1.00 88.06 221 LYS A C 1
ATOM 1786 O O . LYS A 1 221 ? -9.937 -0.772 21.024 1.00 88.06 221 LYS A O 1
ATOM 1791 N N . LYS A 1 222 ? -9.141 0.200 19.157 1.00 87.75 222 LYS A N 1
ATOM 1792 C CA . LYS A 1 222 ? -9.326 1.580 19.607 1.00 87.75 222 LYS A CA 1
ATOM 1793 C C . LYS A 1 222 ? -10.798 2.017 19.611 1.00 87.75 222 LYS A C 1
ATOM 1795 O O . LYS A 1 222 ? -11.107 3.031 20.220 1.00 87.75 222 LYS A O 1
ATOM 1800 N N . SER A 1 223 ? -11.700 1.266 18.976 1.00 76.81 223 SER A N 1
ATOM 1801 C CA . SER A 1 223 ? -13.132 1.586 18.882 1.00 76.81 223 SER A CA 1
ATOM 1802 C C . SER A 1 223 ? -13.950 0.772 19.909 1.00 76.81 223 SER A C 1
ATOM 1804 O O . SER A 1 223 ? -14.370 -0.342 19.589 1.00 76.81 223 SER A O 1
ATOM 1806 N N . PRO A 1 224 ? -14.179 1.270 21.142 1.00 60.28 224 PRO A N 1
ATOM 1807 C CA . PRO A 1 224 ? -14.785 0.488 22.229 1.00 60.28 224 PRO A CA 1
ATOM 1808 C C . PRO A 1 224 ? -16.277 0.148 22.042 1.00 60.28 224 PRO A C 1
ATOM 1810 O O . PRO A 1 224 ? -16.726 -0.859 22.585 1.00 60.28 224 PRO A O 1
ATOM 1813 N N . ASP A 1 225 ? -17.039 0.897 21.236 1.00 59.38 225 ASP A N 1
ATOM 1814 C CA . ASP A 1 225 ? -18.515 0.887 21.326 1.00 59.38 225 ASP A CA 1
ATOM 1815 C C . ASP A 1 225 ? -19.259 0.054 20.267 1.00 59.38 225 ASP A C 1
ATOM 1817 O O . ASP A 1 225 ? -20.452 0.245 20.041 1.00 59.38 225 ASP A O 1
ATOM 1821 N N . ASN A 1 226 ? -18.602 -0.902 19.600 1.00 54.03 226 ASN A N 1
ATOM 1822 C CA . ASN A 1 226 ? -19.242 -1.749 18.570 1.00 54.03 226 ASN A CA 1
ATOM 1823 C C . ASN A 1 226 ? -19.867 -0.956 17.385 1.00 54.03 226 ASN A C 1
ATOM 1825 O O . ASN A 1 226 ? -20.544 -1.535 16.539 1.00 54.03 226 ASN A O 1
ATOM 1829 N N . THR A 1 227 ? -19.592 0.348 17.278 1.00 63.88 227 THR A N 1
ATOM 1830 C CA . THR A 1 227 ? -20.033 1.309 16.245 1.00 63.88 227 THR A CA 1
ATOM 1831 C C . THR A 1 227 ? -19.148 1.266 15.000 1.00 63.88 227 THR A C 1
ATOM 1833 O O . THR A 1 227 ? -18.727 2.290 14.451 1.00 63.88 227 THR A O 1
ATOM 1836 N N . PHE A 1 228 ? -18.839 0.051 14.561 1.00 73.00 228 PHE A N 1
ATOM 1837 C CA . PHE A 1 228 ? -18.042 -0.200 13.370 1.00 73.00 228 PHE A CA 1
ATOM 1838 C C . PHE A 1 228 ? -18.855 -1.112 12.441 1.00 73.00 228 PHE A C 1
ATOM 1840 O O . PHE A 1 228 ? -18.744 -2.338 12.546 1.00 73.00 228 PHE A O 1
ATOM 1847 N N . PRO A 1 229 ? -19.740 -0.539 11.602 1.00 77.62 229 PRO A N 1
ATOM 1848 C CA . PRO A 1 229 ? -20.618 -1.304 10.712 1.00 77.62 229 PRO A CA 1
ATOM 1849 C C . PRO A 1 229 ? -19.864 -2.333 9.858 1.00 77.62 229 PRO A C 1
ATOM 1851 O O . PRO A 1 229 ? -20.339 -3.446 9.652 1.00 77.62 229 PRO A O 1
ATOM 1854 N N . GLU A 1 230 ? -18.645 -1.992 9.442 1.00 84.94 230 GLU A N 1
ATOM 1855 C CA . GLU A 1 230 ? -17.765 -2.776 8.573 1.00 84.94 230 GLU A CA 1
ATOM 1856 C C . GLU A 1 230 ? -16.939 -3.824 9.340 1.00 84.94 230 GLU A C 1
ATOM 1858 O O . GLU A 1 230 ? -16.157 -4.562 8.742 1.00 84.94 230 GLU A O 1
ATOM 1863 N N . LYS A 1 231 ? -17.087 -3.929 10.671 1.00 86.81 231 LYS A N 1
ATOM 1864 C CA . LYS A 1 231 ? -16.314 -4.869 11.505 1.00 86.81 231 LYS A CA 1
ATOM 1865 C C . LYS A 1 231 ? -16.330 -6.307 10.979 1.00 86.81 231 LYS A C 1
ATOM 1867 O O . LYS A 1 231 ? -15.250 -6.892 10.934 1.00 86.81 231 LYS A O 1
ATOM 1872 N N . PRO A 1 232 ? -17.474 -6.899 10.577 1.00 89.56 232 PRO A N 1
ATOM 1873 C CA . PRO A 1 232 ? -17.473 -8.263 10.052 1.00 89.56 232 PRO A CA 1
ATOM 1874 C C . PRO A 1 232 ? -16.613 -8.399 8.790 1.00 89.56 232 PRO A C 1
ATOM 1876 O O . PRO A 1 232 ? -15.839 -9.345 8.671 1.00 89.56 232 PRO A O 1
ATOM 1879 N N . GLU A 1 233 ? -16.699 -7.431 7.876 1.00 92.44 233 GLU A N 1
ATOM 1880 C CA . GLU A 1 233 ? -15.913 -7.417 6.641 1.00 92.44 233 GLU A CA 1
ATOM 1881 C C . GLU A 1 233 ? -14.414 -7.262 6.927 1.00 92.44 233 GLU A C 1
ATOM 1883 O O . GLU A 1 233 ? -13.589 -7.992 6.374 1.00 92.44 233 GLU A O 1
ATOM 1888 N N . LEU A 1 234 ? -14.060 -6.371 7.854 1.00 93.06 234 LEU A N 1
ATOM 1889 C CA . LEU A 1 234 ? -12.683 -6.139 8.282 1.00 93.06 234 LEU A CA 1
ATOM 1890 C C . LEU A 1 234 ? -12.053 -7.370 8.937 1.00 93.06 234 LEU A C 1
ATOM 1892 O O . LEU A 1 234 ? -10.909 -7.707 8.629 1.00 93.06 234 LEU A O 1
ATOM 1896 N N . VAL A 1 235 ? -12.793 -8.067 9.804 1.00 91.75 235 VAL A N 1
ATOM 1897 C CA . VAL A 1 235 ? -12.337 -9.322 10.423 1.00 91.75 235 VAL A CA 1
ATOM 1898 C C . VAL A 1 235 ? -12.049 -10.366 9.343 1.00 91.75 235 VAL A C 1
ATOM 1900 O O . VAL A 1 235 ? -10.952 -10.925 9.312 1.00 91.75 235 VAL A O 1
ATOM 1903 N N . VAL A 1 236 ? -12.974 -10.561 8.398 1.00 93.31 236 VAL A N 1
ATOM 1904 C CA . VAL A 1 236 ? -12.799 -11.505 7.280 1.00 93.31 236 VAL A CA 1
ATOM 1905 C C . VAL A 1 236 ? -11.588 -11.137 6.416 1.00 93.31 236 VAL A C 1
ATOM 1907 O O . VAL A 1 236 ? -10.820 -12.013 6.008 1.00 93.31 236 VAL A O 1
ATOM 1910 N N . ALA A 1 237 ? -11.379 -9.848 6.137 1.00 95.88 237 ALA A N 1
ATOM 1911 C CA . ALA A 1 237 ? -10.228 -9.383 5.367 1.00 95.88 237 ALA A CA 1
ATOM 1912 C C . ALA A 1 237 ? -8.897 -9.678 6.084 1.00 95.88 237 ALA A C 1
ATOM 1914 O O . ALA A 1 237 ? -7.941 -10.141 5.454 1.00 95.88 237 ALA A O 1
ATOM 1915 N N . VAL A 1 238 ? -8.844 -9.476 7.403 1.00 95.75 238 VAL A N 1
ATOM 1916 C CA . VAL A 1 238 ? -7.669 -9.774 8.235 1.00 95.75 238 VAL A CA 1
ATOM 1917 C C . VAL A 1 238 ? -7.389 -11.279 8.305 1.00 95.75 238 VAL A C 1
ATOM 1919 O O . VAL A 1 238 ? -6.241 -11.699 8.143 1.00 95.75 238 VAL A O 1
ATOM 1922 N N . GLU A 1 239 ? -8.411 -12.113 8.492 1.00 94.06 239 GLU A N 1
ATOM 1923 C CA . GLU A 1 239 ? -8.266 -13.576 8.493 1.00 94.06 239 GLU A CA 1
ATOM 1924 C C . GLU A 1 239 ? -7.773 -14.105 7.142 1.00 94.06 239 GLU A C 1
ATOM 1926 O O . GLU A 1 239 ? -6.900 -14.981 7.072 1.00 94.06 239 GLU A O 1
ATOM 1931 N N . ARG A 1 240 ? -8.279 -13.530 6.046 1.00 95.56 240 ARG A N 1
ATOM 1932 C CA . ARG A 1 240 ? -7.797 -13.831 4.697 1.00 95.56 240 ARG A CA 1
ATOM 1933 C C . ARG A 1 240 ? -6.324 -13.456 4.543 1.00 95.56 240 ARG A C 1
ATOM 1935 O O . ARG A 1 240 ? -5.558 -14.265 4.020 1.00 95.56 240 ARG A O 1
ATOM 1942 N N . ALA A 1 241 ? -5.907 -12.289 5.034 1.00 96.31 241 ALA A N 1
ATOM 1943 C CA . ALA A 1 241 ? -4.502 -11.885 5.017 1.00 96.31 241 ALA A CA 1
ATOM 1944 C C . ALA A 1 241 ? -3.613 -12.869 5.801 1.00 96.31 241 ALA A C 1
ATOM 1946 O O . ALA A 1 241 ? -2.575 -13.291 5.289 1.00 96.31 241 ALA A O 1
ATOM 1947 N N . ALA A 1 242 ? -4.044 -13.311 6.989 1.00 95.50 242 ALA A N 1
ATOM 1948 C CA . ALA A 1 242 ? -3.333 -14.320 7.779 1.00 95.50 242 ALA A CA 1
ATOM 1949 C C . ALA A 1 242 ? -3.201 -15.658 7.033 1.00 95.50 242 ALA A C 1
ATOM 1951 O O . ALA A 1 242 ? -2.113 -16.227 6.966 1.00 95.50 242 ALA A O 1
ATOM 1952 N N . THR A 1 243 ? -4.279 -16.119 6.397 1.00 95.06 243 THR A N 1
ATOM 1953 C CA . THR A 1 243 ? -4.287 -17.356 5.598 1.00 95.06 243 THR A CA 1
ATOM 1954 C C . THR A 1 243 ? -3.321 -17.276 4.412 1.00 95.06 243 THR A C 1
ATOM 1956 O O . THR A 1 243 ? -2.622 -18.238 4.092 1.00 95.06 243 THR A O 1
ATOM 1959 N N . ILE A 1 244 ? -3.234 -16.118 3.756 1.00 94.19 244 ILE A N 1
ATOM 1960 C CA . ILE A 1 244 ? -2.292 -15.916 2.650 1.00 94.19 244 ILE A CA 1
ATOM 1961 C C . ILE A 1 244 ? -0.855 -15.905 3.166 1.00 94.19 244 ILE A C 1
ATOM 1963 O O . ILE A 1 244 ? -0.006 -16.575 2.586 1.00 94.19 244 ILE A O 1
ATOM 1967 N N . LEU A 1 245 ? -0.571 -15.204 4.267 1.00 94.31 245 LEU A N 1
ATOM 1968 C CA . LEU A 1 245 ? 0.758 -15.206 4.887 1.00 94.31 245 LEU A CA 1
ATOM 1969 C C . LEU A 1 245 ? 1.187 -16.618 5.316 1.00 94.31 245 LEU A C 1
ATOM 1971 O O . LEU A 1 245 ? 2.348 -16.993 5.151 1.00 94.31 245 LEU A O 1
ATOM 1975 N N . GLU A 1 246 ? 0.254 -17.429 5.809 1.00 94.00 246 GLU A N 1
ATOM 1976 C CA . GLU A 1 246 ? 0.478 -18.843 6.104 1.00 94.00 246 GLU A CA 1
ATOM 1977 C C . GLU A 1 246 ? 0.846 -19.635 4.845 1.00 94.00 246 GLU A C 1
ATOM 1979 O O . GLU A 1 246 ? 1.887 -20.291 4.819 1.00 94.00 246 GLU A O 1
ATOM 1984 N N . ARG A 1 247 ? 0.075 -19.491 3.759 1.00 92.06 247 ARG A N 1
ATOM 1985 C CA . ARG A 1 247 ? 0.376 -20.128 2.464 1.00 92.06 247 ARG A CA 1
ATOM 1986 C C . ARG A 1 247 ? 1.744 -19.723 1.911 1.00 92.06 247 ARG A C 1
ATOM 1988 O O . ARG A 1 247 ? 2.417 -20.528 1.279 1.00 92.06 247 ARG A O 1
ATOM 1995 N N . LEU A 1 248 ? 2.148 -18.478 2.141 1.00 90.25 248 LEU A N 1
ATOM 1996 C CA . LEU A 1 248 ? 3.425 -17.919 1.702 1.00 90.25 248 LEU A CA 1
ATOM 1997 C C . LEU A 1 248 ? 4.608 -18.299 2.617 1.00 90.25 248 LEU A C 1
ATOM 1999 O O . LEU A 1 248 ? 5.762 -18.093 2.241 1.00 90.25 248 LEU A O 1
ATOM 2003 N N . SER A 1 249 ? 4.353 -18.857 3.804 1.00 91.38 249 SER A N 1
ATOM 2004 C CA . SER A 1 249 ? 5.385 -19.170 4.805 1.00 91.38 249 SER A CA 1
ATOM 2005 C C . SER A 1 249 ? 6.460 -20.169 4.343 1.00 91.38 249 SER A C 1
ATOM 2007 O O . SER A 1 249 ? 7.621 -19.942 4.685 1.00 91.38 249 SER A O 1
ATOM 2009 N N . PRO A 1 250 ? 6.155 -21.230 3.560 1.00 89.38 250 PRO A N 1
ATOM 2010 C CA . PRO A 1 250 ? 7.175 -22.176 3.090 1.00 89.38 250 PRO A CA 1
ATOM 2011 C C . PRO A 1 250 ? 8.245 -21.537 2.199 1.00 89.38 250 PRO A C 1
ATOM 2013 O O . PRO A 1 250 ? 9.383 -21.993 2.184 1.00 89.38 250 PRO A O 1
ATOM 2016 N N . ILE A 1 251 ? 7.887 -20.463 1.492 1.00 86.75 251 ILE A N 1
ATOM 2017 C CA . ILE A 1 251 ? 8.737 -19.817 0.484 1.00 86.75 251 ILE A CA 1
ATOM 2018 C C . ILE A 1 251 ? 9.247 -18.441 0.935 1.00 86.75 251 ILE A C 1
ATOM 2020 O O . ILE A 1 251 ? 9.984 -17.774 0.211 1.00 86.75 251 ILE A O 1
ATOM 2024 N N . SER A 1 252 ? 8.882 -17.997 2.145 1.00 87.62 252 SER A N 1
ATOM 2025 C CA . SER A 1 252 ? 9.313 -16.713 2.693 1.00 87.62 252 SER A CA 1
ATOM 2026 C C . SER A 1 252 ? 9.354 -16.673 4.216 1.00 87.62 252 SER A C 1
ATOM 2028 O O . SER A 1 252 ? 8.335 -16.713 4.908 1.00 87.62 252 SER A O 1
ATOM 2030 N N . ARG A 1 253 ? 10.561 -16.440 4.743 1.00 88.38 253 ARG A N 1
ATOM 2031 C CA . ARG A 1 253 ? 10.798 -16.190 6.177 1.00 88.38 253 ARG A CA 1
ATOM 2032 C C . ARG A 1 253 ? 10.063 -14.950 6.692 1.00 88.38 253 ARG A C 1
ATOM 2034 O O . ARG A 1 253 ? 9.645 -14.923 7.851 1.00 88.38 253 ARG A O 1
ATOM 2041 N N . GLY A 1 254 ? 9.899 -13.935 5.838 1.00 88.44 254 GLY A N 1
ATOM 2042 C CA . GLY A 1 254 ? 9.107 -12.748 6.158 1.00 88.44 254 GLY A CA 1
ATOM 2043 C C . GLY A 1 254 ? 7.645 -13.120 6.381 1.00 88.44 254 GLY A C 1
ATOM 2044 O O . GLY A 1 254 ? 7.093 -12.803 7.430 1.00 88.44 254 GLY A O 1
ATOM 2045 N N . ALA A 1 255 ? 7.057 -13.887 5.456 1.00 91.25 255 ALA A N 1
ATOM 2046 C CA . ALA A 1 255 ? 5.675 -14.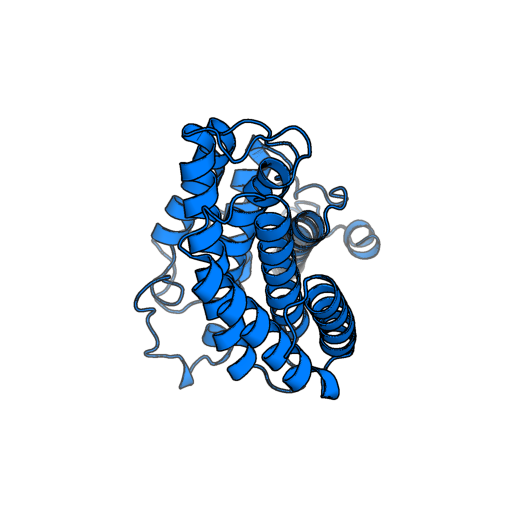350 5.571 1.00 91.25 255 ALA A CA 1
ATOM 2047 C C . ALA A 1 255 ? 5.461 -15.225 6.813 1.00 91.25 255 ALA A C 1
ATOM 2049 O O . ALA A 1 255 ? 4.512 -14.999 7.561 1.00 91.25 255 ALA A O 1
ATOM 2050 N N . GLN A 1 256 ? 6.387 -16.151 7.089 1.00 92.69 256 GLN A N 1
ATOM 2051 C CA . GLN A 1 256 ? 6.362 -16.984 8.294 1.00 92.69 256 GLN A CA 1
ATOM 2052 C C . GLN A 1 256 ? 6.342 -16.145 9.580 1.00 92.69 256 GLN A C 1
ATOM 2054 O O . GLN A 1 256 ? 5.538 -16.392 10.484 1.00 92.69 256 GLN A O 1
ATOM 2059 N N . SER A 1 257 ? 7.214 -15.138 9.662 1.00 93.19 257 SER A N 1
ATOM 2060 C CA . SER A 1 257 ? 7.315 -14.267 10.836 1.00 93.19 257 SER A CA 1
ATOM 2061 C C . SER A 1 257 ? 6.058 -13.408 10.997 1.00 93.19 257 SER A C 1
ATOM 2063 O O . SER A 1 257 ? 5.477 -13.368 12.083 1.00 93.19 257 SER A O 1
ATOM 2065 N N . SER A 1 258 ? 5.596 -12.784 9.911 1.00 93.31 258 SER A N 1
ATOM 2066 C CA . SER A 1 258 ? 4.379 -11.970 9.882 1.00 93.31 258 SER A CA 1
ATOM 2067 C C . SER A 1 258 ? 3.130 -12.775 10.245 1.00 93.31 258 SER A C 1
ATOM 2069 O O . SER A 1 258 ? 2.340 -12.312 11.063 1.00 93.31 258 SER A O 1
ATOM 2071 N N . ASN A 1 259 ? 2.970 -13.996 9.717 1.00 94.06 259 ASN A N 1
ATOM 2072 C CA . ASN A 1 259 ? 1.854 -14.882 10.060 1.00 94.06 259 ASN A CA 1
ATOM 2073 C C . ASN A 1 259 ? 1.842 -15.204 11.560 1.00 94.06 259 ASN A C 1
ATOM 2075 O O . ASN A 1 259 ? 0.818 -15.051 12.224 1.00 94.06 259 ASN A O 1
ATOM 2079 N N . LYS A 1 260 ? 2.996 -15.590 12.123 1.00 93.88 260 LYS A N 1
ATOM 2080 C CA . LYS A 1 260 ? 3.119 -15.897 13.556 1.00 93.88 260 LYS A CA 1
ATOM 2081 C C . LYS A 1 260 ? 2.700 -14.711 14.427 1.00 93.88 260 LYS A C 1
ATOM 2083 O O . LYS A 1 260 ? 1.964 -14.895 15.395 1.00 93.88 260 LYS A O 1
ATOM 2088 N N . VAL A 1 261 ? 3.164 -13.505 14.095 1.00 93.69 261 VAL A N 1
ATOM 2089 C CA . VAL A 1 261 ? 2.799 -12.288 14.833 1.00 93.69 261 VAL A CA 1
ATOM 2090 C C . VAL A 1 261 ? 1.307 -11.999 14.684 1.00 93.69 261 VAL A C 1
ATOM 2092 O O . VAL A 1 261 ? 0.628 -11.828 15.693 1.00 93.69 261 VAL A O 1
ATOM 2095 N N . LEU A 1 262 ? 0.781 -12.012 13.458 1.00 93.38 262 LEU A N 1
ATOM 2096 C CA . LEU A 1 262 ? -0.621 -11.698 13.188 1.00 93.38 262 LEU A CA 1
ATOM 2097 C C . LEU A 1 262 ? -1.576 -12.673 13.896 1.00 93.38 262 LEU A C 1
ATOM 2099 O O . LEU A 1 262 ? -2.502 -12.239 14.574 1.00 93.38 262 LEU A O 1
ATOM 2103 N N . ARG A 1 263 ? -1.306 -13.983 13.838 1.00 93.00 263 ARG A N 1
ATOM 2104 C CA . ARG A 1 263 ? -2.086 -15.018 14.544 1.00 93.00 263 ARG A CA 1
ATOM 2105 C C . ARG A 1 263 ? -2.065 -14.835 16.063 1.00 93.00 263 ARG A C 1
ATOM 2107 O O . ARG A 1 263 ? -3.086 -15.038 16.717 1.00 93.00 263 ARG A O 1
ATOM 2114 N N . ASN A 1 264 ? -0.928 -14.435 16.637 1.00 90.44 264 ASN A N 1
ATOM 2115 C CA . ASN A 1 264 ? -0.849 -14.135 18.068 1.00 90.44 264 ASN A CA 1
ATOM 2116 C C . ASN A 1 264 ? -1.709 -12.920 18.440 1.00 90.44 264 ASN A C 1
ATOM 2118 O O . ASN A 1 264 ? -2.403 -12.955 19.454 1.00 90.44 264 ASN A O 1
ATOM 2122 N N . VAL A 1 265 ? -1.688 -11.865 17.619 1.00 88.31 265 VAL A N 1
ATOM 2123 C CA . VAL A 1 265 ? -2.531 -10.681 17.832 1.00 88.31 265 VAL A CA 1
ATOM 2124 C C . VAL A 1 265 ? -4.016 -11.054 17.754 1.00 88.31 265 VAL A C 1
ATOM 2126 O O . VAL A 1 265 ? -4.774 -10.672 18.641 1.00 88.31 265 VAL A O 1
ATOM 2129 N N . LEU A 1 266 ? -4.424 -11.850 16.761 1.00 87.06 266 LEU A N 1
ATOM 2130 C CA . LEU A 1 266 ? -5.813 -12.299 16.593 1.00 87.06 266 LEU A CA 1
ATOM 2131 C C . LEU A 1 266 ? -6.328 -13.097 17.795 1.00 87.06 266 LEU A C 1
ATOM 2133 O O . LEU A 1 266 ? -7.403 -12.804 18.319 1.00 87.06 266 LEU A O 1
ATOM 2137 N N . ARG A 1 267 ? -5.517 -14.034 18.304 1.00 86.38 267 ARG A N 1
ATOM 2138 C CA . ARG A 1 267 ? -5.850 -14.808 19.510 1.00 86.38 267 ARG A CA 1
ATOM 2139 C C . ARG A 1 267 ? -6.074 -13.904 20.722 1.00 86.38 267 ARG A C 1
ATOM 2141 O O . ARG A 1 267 ? -7.022 -14.106 21.473 1.00 86.38 267 ARG A O 1
ATOM 2148 N N . ASN A 1 268 ? -5.231 -12.886 20.895 1.00 83.06 268 ASN A N 1
ATOM 2149 C CA . ASN A 1 268 ? -5.359 -11.937 22.004 1.00 83.06 268 ASN A CA 1
ATOM 2150 C C . ASN A 1 268 ? -6.629 -11.075 21.908 1.00 83.06 268 ASN A C 1
ATOM 2152 O O . ASN A 1 268 ? -7.091 -10.567 22.925 1.00 83.06 268 ASN A O 1
ATOM 2156 N N . MET A 1 269 ? -7.192 -10.911 20.708 1.00 76.69 269 MET A N 1
ATOM 2157 C CA . MET A 1 269 ? -8.447 -10.187 20.474 1.00 76.69 269 MET A CA 1
ATOM 2158 C C . MET A 1 269 ? -9.694 -11.059 20.695 1.00 76.69 269 MET A C 1
ATOM 2160 O O . MET A 1 269 ? -10.812 -10.567 20.555 1.00 76.69 269 MET A O 1
ATOM 2164 N N . GLY A 1 270 ? -9.529 -12.349 21.014 1.00 72.06 270 GLY A N 1
ATOM 2165 C CA . GLY A 1 270 ? -10.639 -13.299 21.119 1.00 72.06 270 GLY A CA 1
ATOM 2166 C C . GLY A 1 270 ? -11.274 -13.654 19.771 1.00 72.06 270 GLY A C 1
ATOM 2167 O O . GLY A 1 270 ? -12.338 -14.268 19.744 1.00 72.06 270 GLY A O 1
ATOM 2168 N N . TRP A 1 271 ? -10.637 -13.287 18.652 1.00 70.19 271 TRP A N 1
ATOM 2169 C CA . TRP A 1 271 ? -11.010 -13.754 17.318 1.00 70.19 271 TRP A CA 1
ATOM 2170 C C . TRP A 1 271 ? -10.396 -15.145 17.159 1.00 70.19 271 TRP A C 1
ATOM 2172 O O . TRP A 1 271 ? -9.307 -15.317 16.613 1.00 70.19 271 TRP A O 1
ATOM 2182 N N . ASN A 1 272 ? -11.030 -16.133 17.788 1.00 47.34 272 ASN A N 1
ATOM 2183 C CA . ASN A 1 272 ? -10.628 -17.523 17.635 1.00 47.34 272 ASN A CA 1
ATOM 2184 C C . ASN A 1 272 ? -10.999 -17.982 16.220 1.00 47.34 272 ASN A C 1
ATOM 2186 O O . ASN A 1 272 ? -12.182 -18.087 15.904 1.00 47.34 272 ASN A O 1
ATOM 2190 N N . THR A 1 273 ? -9.976 -18.260 15.410 1.00 49.31 273 THR A N 1
ATOM 2191 C CA . THR A 1 273 ? -10.043 -19.177 14.262 1.00 49.31 273 THR A CA 1
ATOM 2192 C C . THR A 1 273 ? -9.795 -20.598 14.728 1.00 49.31 273 THR A C 1
ATOM 2194 O O . THR A 1 273 ? -8.751 -20.776 15.404 1.00 49.31 273 THR A O 1
#

Sequence (273 aa):
MLEAYELGLHKSRPSNATQDIEAQTGRRAWRALYCWNWQLFSILGRPINIKDIDSEPDNPDIKSASPTPTPTLHTELQYQLISSLAKRWQTPKDIDLPSEIQAYKKIVEDHISSLPAVFAMHDPDTSKDDKWPWVVTHRYYVQIMAHVMILQPYKDYLLHPSTDLSLPEIQELRAEAVECSLKTLQLATQWASRVSEGDGQFHLVVLCLFDTAVFIIMLLKKSPDNTFPEKPELVVAVERAATILERLSPISRGAQSSNKVLRNVLRNMGWNT

Foldseek 3Di:
DVVLVVVVLLDDDDDDPVVVVVNVVSVLVLLLVQLCQQLVCLLVVHDRDDDHRPDDLPPPPLVPDDPDDDLSNLSSLSSVLSVVLCVPQVHLLSDADLVVLVVNLVSLVVSQVSDDQLLHLPNRPCVCCVVPVSSVLSSLVSNLSSLSSSLSNLLNHLLPPPDDCVDPSNVVSVVVNVVSLLVNLVSLLVSLVVDDQPDPCVLVSLSSLLSSLVSLLSNVVSDPPPPPPCVVVSLVSSVSSLVSLVVCVVRDPSSVVSSVVSVVSCVVVVVDD

Organism: NCBI:txid2364996

pLDDT: mean 82.97, std 14.42, range [41.88, 97.44]